Protein AF-0000000081703774 (afdb_homodimer)

Organism: Balaenoptera musculus (NCBI:txid9771)

Radius of gyration: 30.47 Å; Cα contacts (8 Å, |Δi|>4): 588; chains: 2; bounding box: 47×164×94 Å

Solvent-accessible surface area (backbone atoms only — not comparable to full-atom values): 18220 Å² total; per-residue (Å²): 131,86,77,80,77,78,80,79,78,80,80,78,77,78,77,76,76,76,74,75,76,67,82,74,73,76,72,73,73,73,72,74,65,67,61,49,66,54,45,38,54,40,3,68,69,41,61,82,80,65,77,23,57,47,58,65,57,51,50,69,70,26,60,92,46,60,72,73,46,75,60,93,59,32,42,26,31,39,54,76,78,62,71,40,84,36,35,34,34,39,30,50,56,66,66,39,35,32,65,81,70,62,51,80,88,41,26,59,58,48,9,46,53,54,51,51,46,40,52,50,38,51,76,71,66,36,81,60,14,23,32,42,37,34,48,20,43,43,24,22,27,23,54,61,46,38,38,46,37,39,40,36,20,75,49,77,35,47,41,52,55,57,138,88,82,81,75,81,79,78,79,80,79,78,76,78,76,76,76,74,75,75,73,67,81,72,74,75,71,71,73,73,71,73,64,67,62,47,67,54,45,36,52,41,3,67,69,42,63,80,80,61,78,24,57,47,59,65,57,50,50,69,71,27,61,92,45,61,72,72,46,74,61,93,58,32,42,27,31,38,53,76,77,61,73,39,84,36,35,33,34,38,29,51,56,66,66,39,34,33,64,81,70,64,51,80,89,41,26,59,58,48,8,46,51,53,52,51,47,42,52,50,38,52,74,71,66,36,80,60,13,23,31,41,38,34,48,21,42,42,23,22,28,25,54,63,46,38,38,45,37,38,38,37,22,75,48,77,34,47,42,52,56,57

Sequence (324 aa):
MAAAILLAAGLCGARRAEAVAGPRRAQVRGAAGVTDGNEVAKAQKAAPRGAAPTVSWILDRSLPAGVLYEDQQCLVFRGAATQAPVHFLVIPEKPIPCISQVEEEDRKLLGHLLLVAKKTAKAGGLGDGYRFVINDGELGAQSVYHLHIHVLGGRQLQWPPGMAAAILLAAGLCGARRAEAVAGPRRAQVRGAAGVTDGNEVAKAQKAAPRGAAPTVSWILDRSLPAGVLYEDQQCLVFRGAATQAPVHFLVIPEKPIPCISQVEEEDRKLLGHLLLVAKKTAKAGGLGDGYRFVINDGELGAQSVYHLHIHVLGGRQLQWPPG

Foldseek 3Di:
DDPPPPPPPPPPPPPPPPPPPPPPPPPPPPPPQPPPPPLLVLLQVADCPDWADAPVVQCVVFPVFDWQDDDPFWTKGAGNRARAPDKIKIFTRPTAQAPVPDDPVCVVSVVVSVVVLVVSCVVVPQPVDWDWDWAGGNVSSDNHRGTMIMIHGPDDDDPPPD/DDDPVPPPPPPPPPPPPPPPPPPDPPPPPPPPQPPPPPLLVLLQVADPPDWADAPVVQCVPFPVFDWQDDDPFWTKGAGNDARAPDKIKIFTRPTAQAPVPDDPVCVVSVVVSVVVLVVSCVVVPQPVDWDWDWAGGNVSSDNHRGTMIMIHGPDDDDPPPD

Secondary structure (DSSP, 8-state):
------------------------------------THHHHHHHH----SSPPPHHHHHHHS-S--EEEE-SSEEEEE-SS-SSSEEEEEEESS----GGG--GGGHHHHHHHHHHHHHHHHHTT-TT-EEEEEEETTTTT--S-S--EEEEESS---SS--/------------------------------------THHHHHHHH----SSPPPHHHHHHHS-S--EEEE-SSEEEEE-SS-SSSEEEEEEESS----GGG--GGGHHHHHHHHHHHHHHHHHTT-TT-EEEEEEETTTTT--S-S--EEEEESS---SS--

Structure (mmCIF, N/CA/C/O backbone):
data_AF-0000000081703774-model_v1
#
loop_
_entity.id
_entity.type
_entity.pdbx_description
1 polymer 'Histidine triad nucleotide-binding protein 2, mitochondrial-like'
#
loop_
_atom_site.group_PDB
_atom_site.id
_atom_site.type_symbol
_atom_site.label_atom_id
_atom_site.label_alt_id
_atom_site.label_comp_id
_atom_site.label_asym_id
_atom_site.label_entity_id
_atom_site.label_seq_id
_atom_site.pdbx_PDB_ins_code
_atom_site.Cartn_x
_atom_site.Cartn_y
_atom_site.Cartn_z
_atom_site.occupancy
_atom_site.B_iso_or_equiv
_atom_site.auth_seq_id
_atom_site.auth_comp_id
_atom_site.auth_asym_id
_atom_site.auth_atom_id
_atom_site.pdbx_PDB_model_num
ATOM 1 N N . MET A 1 1 ? 24.641 -82.562 47.25 1 25.05 1 MET A N 1
ATOM 2 C CA . MET A 1 1 ? 23.953 -81.5 47.906 1 25.05 1 MET A CA 1
ATOM 3 C C . MET A 1 1 ? 24.375 -80.125 47.344 1 25.05 1 MET A C 1
ATOM 5 O O . MET A 1 1 ? 24.016 -79.062 47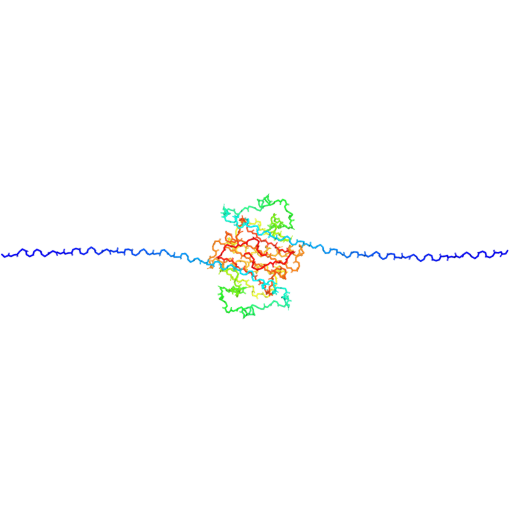.875 1 25.05 1 MET A O 1
ATOM 9 N N . ALA A 1 2 ? 25.391 -80.125 46.438 1 30.25 2 ALA A N 1
ATOM 10 C CA . ALA A 1 2 ? 26.203 -78.938 46.219 1 30.25 2 ALA A CA 1
ATOM 11 C C . ALA A 1 2 ? 25.406 -77.875 45.469 1 30.25 2 ALA A C 1
ATOM 13 O O . ALA A 1 2 ? 24.781 -78.125 44.469 1 30.25 2 ALA A O 1
ATOM 14 N N . ALA A 1 3 ? 25.094 -76.688 46.156 1 29.95 3 ALA A N 1
ATOM 15 C CA . ALA A 1 3 ? 24.297 -75.5 46.125 1 29.95 3 ALA A CA 1
ATOM 16 C C . ALA A 1 3 ? 24.797 -74.5 45.031 1 29.95 3 ALA A C 1
ATOM 18 O O . ALA A 1 3 ? 25.828 -73.875 45.219 1 29.95 3 ALA A O 1
ATOM 19 N N . ALA A 1 4 ? 24.906 -74.938 43.75 1 29.61 4 ALA A N 1
ATOM 20 C CA . ALA A 1 4 ? 25.562 -74.125 42.719 1 29.61 4 ALA A CA 1
ATOM 21 C C . ALA A 1 4 ? 24.875 -72.75 42.562 1 29.61 4 ALA A C 1
ATOM 23 O O . ALA A 1 4 ? 23.688 -72.688 42.219 1 29.61 4 ALA A O 1
ATOM 24 N N . ILE A 1 5 ? 25.297 -71.75 43.406 1 29.34 5 ILE A N 1
ATOM 25 C CA . ILE A 1 5 ? 24.828 -70.375 43.594 1 29.34 5 ILE A CA 1
ATOM 26 C C . ILE A 1 5 ? 24.922 -69.625 42.281 1 29.34 5 ILE A C 1
ATOM 28 O O . ILE A 1 5 ? 26.016 -69.5 41.719 1 29.34 5 ILE A O 1
ATOM 32 N N . LEU A 1 6 ? 23.906 -69.688 41.375 1 27.73 6 LEU A N 1
ATOM 33 C CA . LEU A 1 6 ? 23.719 -69.062 40.062 1 27.73 6 LEU A CA 1
ATOM 34 C C . LEU A 1 6 ? 23.797 -67.562 40.156 1 27.73 6 LEU A C 1
ATOM 36 O O . LEU A 1 6 ? 22.984 -66.938 40.844 1 27.73 6 LEU A O 1
ATOM 40 N N . LEU A 1 7 ? 25.047 -66.938 40.25 1 27.55 7 LEU A N 1
ATOM 41 C CA . LEU A 1 7 ? 25.328 -65.5 40.406 1 27.55 7 LEU A CA 1
ATOM 42 C C . LEU A 1 7 ? 24.719 -64.75 39.25 1 27.55 7 LEU A C 1
ATOM 44 O O . LEU A 1 7 ? 25.031 -65 38.094 1 27.55 7 LEU A O 1
ATOM 48 N N . ALA A 1 8 ? 23.469 -64.188 39.375 1 27 8 ALA A N 1
ATOM 49 C CA . ALA A 1 8 ? 22.609 -63.406 38.531 1 27 8 ALA A CA 1
ATOM 50 C C . ALA A 1 8 ? 23.25 -62.062 38.188 1 27 8 ALA A C 1
ATOM 52 O O . ALA A 1 8 ? 23.422 -61.219 39.094 1 27 8 ALA A O 1
ATOM 53 N N . ALA A 1 9 ? 24.391 -62.031 37.438 1 27.83 9 ALA A N 1
ATOM 54 C CA . ALA A 1 9 ? 25.078 -60.781 37.094 1 27.83 9 ALA A CA 1
ATOM 55 C C . ALA A 1 9 ? 24.125 -59.781 36.5 1 27.83 9 ALA A C 1
ATOM 57 O O . ALA A 1 9 ? 23.375 -60.094 35.562 1 27.83 9 ALA A O 1
ATOM 58 N N . GLY A 1 10 ? 23.594 -58.75 37.25 1 27.33 10 GLY A N 1
ATOM 59 C CA . GLY A 1 10 ? 22.734 -57.594 37 1 27.33 10 GLY A CA 1
ATOM 60 C C . GLY A 1 10 ? 23.25 -56.656 35.938 1 27.33 10 GLY A C 1
ATOM 61 O O . GLY A 1 10 ? 24.312 -56.062 36.062 1 27.33 10 GLY A O 1
ATOM 62 N N . LEU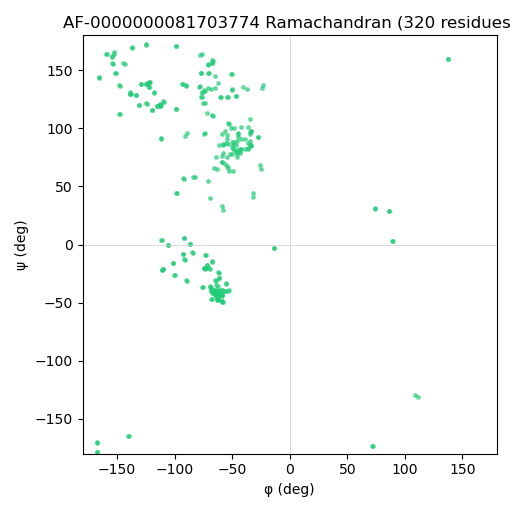 A 1 11 ? 23.266 -57.062 34.594 1 28.58 11 LEU A N 1
ATOM 63 C CA . LEU A 1 11 ? 23.75 -56.25 33.469 1 28.58 11 LEU A CA 1
ATOM 64 C C . LEU A 1 11 ? 23.062 -54.906 33.438 1 28.58 11 LEU A C 1
ATOM 66 O O . LEU A 1 11 ? 21.828 -54.812 33.344 1 28.58 11 LEU A O 1
ATOM 70 N N . CYS A 1 12 ? 23.562 -53.844 34.188 1 29.17 12 CYS A N 1
ATOM 71 C CA . CYS A 1 12 ? 23.203 -52.438 34.219 1 29.17 12 CYS A CA 1
ATOM 72 C C . CYS A 1 12 ? 23.156 -51.844 32.844 1 29.17 12 CYS A C 1
ATOM 74 O O . CYS A 1 12 ? 24.172 -51.812 32.125 1 29.17 12 CYS A O 1
ATOM 76 N N . GLY A 1 13 ? 22.094 -52.062 32 1 25.84 13 GLY A N 1
ATOM 77 C CA . GLY A 1 13 ? 21.844 -51.531 30.688 1 25.84 13 GLY A CA 1
ATOM 78 C C . GLY A 1 13 ? 21.984 -50.031 30.625 1 25.84 13 GLY A C 1
ATOM 79 O O . GLY A 1 13 ? 21.375 -49.312 31.422 1 25.84 13 GLY A O 1
ATOM 80 N N . ALA A 1 14 ? 23.188 -49.438 30.453 1 28.64 14 ALA A N 1
ATOM 81 C CA . ALA A 1 14 ? 23.5 -48.031 30.219 1 28.64 14 ALA A CA 1
ATOM 82 C C . ALA A 1 14 ? 22.578 -47.438 29.141 1 28.64 14 ALA A C 1
ATOM 84 O O . ALA A 1 14 ? 22.531 -47.938 28.016 1 28.64 14 ALA A O 1
ATOM 85 N N . ARG A 1 15 ? 21.422 -46.906 29.516 1 28.22 15 ARG A N 1
ATOM 86 C CA . ARG A 1 15 ? 20.5 -46.125 28.688 1 28.22 15 ARG A CA 1
ATOM 87 C C . ARG A 1 15 ? 21.219 -44.969 27.984 1 28.22 15 ARG A C 1
ATOM 89 O O . ARG A 1 15 ? 21.812 -44.125 28.641 1 28.22 15 ARG A O 1
ATO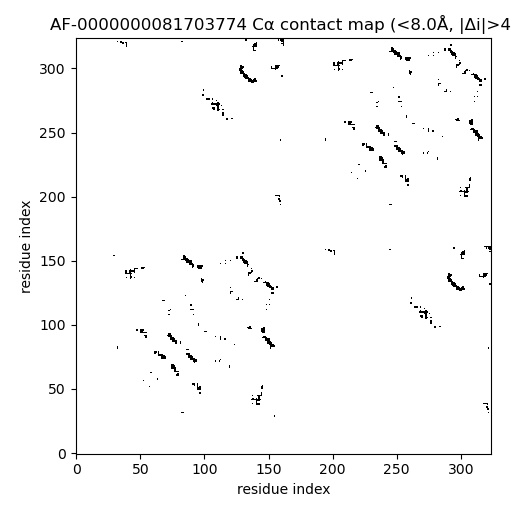M 96 N N . ARG A 1 16 ? 21.953 -45.25 26.891 1 29.25 16 ARG A N 1
ATOM 97 C CA . ARG A 1 16 ? 22.5 -44.188 26.062 1 29.25 16 ARG A CA 1
ATOM 98 C C . ARG A 1 16 ? 21.453 -43.094 25.781 1 29.25 16 ARG A C 1
ATOM 100 O O . ARG A 1 16 ? 20.359 -43.406 25.281 1 29.25 16 ARG A O 1
ATOM 107 N N . ALA A 1 17 ? 21.406 -42 26.531 1 29.78 17 ALA A N 1
ATOM 108 C CA . ALA A 1 17 ? 20.641 -40.75 26.344 1 29.78 17 ALA A CA 1
ATOM 109 C C . ALA A 1 17 ? 20.828 -40.219 24.938 1 29.78 17 ALA A C 1
ATOM 111 O O . ALA A 1 17 ? 21.938 -39.875 24.531 1 29.78 17 ALA A O 1
ATOM 112 N N . GLU A 1 18 ? 20.016 -40.688 23.938 1 30.06 18 GLU A N 1
ATOM 113 C CA . GLU A 1 18 ? 19.984 -40.062 22.625 1 30.06 18 GLU A CA 1
ATOM 114 C C . GLU A 1 18 ? 19.797 -38.562 22.719 1 30.06 18 GLU A C 1
ATOM 116 O O . GLU A 1 18 ? 18.828 -38.094 23.328 1 30.06 18 GLU A O 1
ATOM 121 N N . ALA A 1 19 ? 20.844 -37.75 22.828 1 31.22 19 ALA A N 1
ATOM 122 C CA . ALA A 1 19 ? 20.812 -36.281 22.703 1 31.22 19 ALA A CA 1
ATOM 123 C C . ALA A 1 19 ? 19.969 -35.875 21.5 1 31.22 19 ALA A C 1
ATOM 125 O O . ALA A 1 19 ? 20.234 -36.281 20.375 1 31.22 19 ALA A O 1
ATOM 126 N N . VAL A 1 20 ? 18.672 -35.625 21.719 1 31.31 20 VAL A N 1
ATOM 127 C CA . VAL A 1 20 ? 17.781 -34.969 20.75 1 31.31 20 VAL A CA 1
ATOM 128 C C . VAL A 1 20 ? 18.469 -33.719 20.188 1 31.31 20 VAL A C 1
ATOM 130 O O . VAL A 1 20 ? 18.875 -32.844 20.938 1 31.31 20 VAL A O 1
ATOM 133 N N . ALA A 1 21 ? 19.344 -33.906 19.203 1 33.31 21 ALA A N 1
ATOM 134 C CA . ALA A 1 21 ? 19.859 -32.781 18.422 1 33.31 21 ALA A CA 1
ATOM 135 C C . ALA A 1 21 ? 18.766 -31.719 18.203 1 33.31 21 ALA A C 1
ATOM 137 O O . ALA A 1 21 ? 17.656 -32.062 17.812 1 33.31 21 ALA A O 1
ATOM 138 N N . GLY A 1 22 ? 18.75 -30.625 18.953 1 30.58 22 GLY A N 1
ATOM 139 C CA . GLY A 1 22 ? 17.906 -29.453 18.844 1 30.58 22 GLY A CA 1
ATOM 140 C C . GLY A 1 22 ? 17.688 -29.031 17.406 1 30.58 22 GLY A C 1
ATOM 141 O O . GLY A 1 22 ? 18.422 -29.422 16.5 1 30.58 22 GLY A O 1
ATOM 142 N N . PRO A 1 23 ? 16.375 -28.703 17.078 1 33.12 23 PRO A N 1
ATOM 143 C CA . PRO A 1 23 ? 16.031 -28.281 15.727 1 33.12 23 PRO A CA 1
ATOM 144 C C . PRO A 1 23 ? 17.031 -27.266 15.156 1 33.12 23 PRO A C 1
ATOM 146 O O . PRO A 1 23 ? 17.562 -26.438 15.898 1 33.12 23 PRO A O 1
ATOM 149 N N . ARG A 1 24 ? 18.016 -27.703 14.398 1 34.22 24 ARG A N 1
ATOM 150 C CA . ARG A 1 24 ? 18.766 -26.734 13.602 1 34.22 24 ARG A CA 1
ATOM 151 C C . ARG A 1 24 ? 17.875 -25.609 13.109 1 34.22 24 ARG A C 1
ATOM 153 O O . ARG A 1 24 ? 16.844 -25.844 12.484 1 34.22 24 ARG A O 1
ATOM 160 N N . ARG A 1 25 ? 17.844 -24.531 13.812 1 32.09 25 ARG A N 1
ATOM 161 C CA . ARG A 1 25 ? 17.281 -23.312 13.25 1 32.09 25 ARG A CA 1
ATOM 162 C C . ARG A 1 25 ? 17.719 -23.109 11.797 1 32.09 25 ARG A C 1
ATOM 164 O O . ARG A 1 25 ? 18.906 -23 11.516 1 32.09 25 ARG A O 1
ATOM 171 N N . ALA A 1 26 ? 16.938 -23.625 10.867 1 31.41 26 ALA A N 1
ATOM 172 C CA . ALA A 1 26 ? 17.156 -23.25 9.469 1 31.41 26 ALA A CA 1
ATOM 173 C C . ALA A 1 26 ? 17.516 -21.766 9.359 1 31.41 26 ALA A C 1
ATOM 175 O O . ALA A 1 26 ? 16.719 -20.891 9.695 1 31.41 26 ALA A O 1
ATOM 176 N N . GLN A 1 27 ? 18.75 -21.422 9.578 1 28.62 27 GLN A N 1
ATOM 177 C CA . GLN A 1 27 ? 19.156 -20.078 9.156 1 28.62 27 GLN A CA 1
ATOM 178 C C . GLN A 1 27 ? 18.641 -19.766 7.758 1 28.62 27 GLN A C 1
ATOM 180 O O . GLN A 1 27 ? 19.047 -20.406 6.781 1 28.62 27 GLN A O 1
ATOM 185 N N . VAL A 1 28 ? 17.406 -19.375 7.734 1 30.16 28 VAL A N 1
ATOM 186 C CA . VAL A 1 28 ? 17 -18.797 6.461 1 30.16 28 VAL A CA 1
ATOM 187 C C . VAL A 1 28 ? 18.062 -17.797 5.996 1 30.16 28 VAL A C 1
ATOM 189 O O . VAL A 1 28 ? 18.328 -16.797 6.68 1 30.16 28 VAL A O 1
ATOM 192 N N . ARG A 1 29 ? 19.156 -18.234 5.426 1 32.22 29 ARG A N 1
ATOM 193 C CA . ARG A 1 29 ? 20.031 -17.297 4.723 1 32.22 29 ARG A CA 1
ATOM 194 C C . ARG A 1 29 ? 19.219 -16.188 4.07 1 32.22 29 ARG A C 1
ATOM 196 O O . ARG A 1 29 ? 18.312 -16.453 3.281 1 32.22 29 ARG A O 1
ATOM 203 N N . GLY A 1 30 ? 19.109 -15.07 4.668 1 32.69 30 GLY A N 1
ATOM 204 C CA . GLY A 1 30 ? 18.531 -13.859 4.094 1 32.69 30 GLY A CA 1
ATOM 205 C C . GLY A 1 30 ? 19.031 -13.586 2.682 1 32.69 30 GLY A C 1
ATOM 206 O O . GLY A 1 30 ? 20.219 -13.438 2.451 1 32.69 30 GLY A O 1
ATOM 207 N N . ALA A 1 31 ? 18.516 -14.289 1.682 1 31.12 31 ALA A N 1
ATOM 208 C CA . ALA A 1 31 ? 18.828 -13.797 0.344 1 31.12 31 ALA A CA 1
ATOM 209 C C . ALA A 1 31 ? 18.906 -12.273 0.323 1 31.12 31 ALA A C 1
ATOM 211 O O . ALA A 1 31 ? 17.906 -11.602 0.607 1 31.12 31 ALA A O 1
ATOM 212 N N . ALA A 1 32 ? 20 -11.703 0.624 1 34.47 32 ALA A N 1
ATOM 213 C CA . ALA A 1 32 ? 20.172 -10.297 0.283 1 34.47 32 ALA A CA 1
ATOM 214 C C . ALA A 1 32 ? 19.469 -9.953 -1.026 1 34.47 32 ALA A C 1
ATOM 216 O O . ALA A 1 32 ? 19.703 -10.602 -2.051 1 34.47 32 ALA A O 1
ATOM 217 N N . GLY A 1 33 ? 18.25 -9.578 -1.007 1 35.31 33 GLY A N 1
ATOM 218 C CA . GLY A 1 33 ? 17.516 -9.125 -2.182 1 35.31 33 GLY A CA 1
ATOM 219 C C . GLY A 1 33 ? 18.375 -8.336 -3.148 1 35.31 33 GLY A C 1
ATOM 220 O O . GLY A 1 33 ? 18.953 -7.305 -2.779 1 35.31 33 GLY A O 1
ATOM 221 N N . VAL A 1 34 ? 19.094 -8.836 -3.98 1 36.03 34 VAL A N 1
ATOM 222 C CA . VAL A 1 34 ? 19.641 -8.133 -5.137 1 36.03 34 VAL A CA 1
ATOM 223 C C . VAL A 1 34 ? 18.703 -6.988 -5.531 1 36.03 34 VAL A C 1
ATOM 225 O O . VAL A 1 34 ? 17.5 -7.184 -5.648 1 36.03 34 VAL A O 1
ATOM 228 N N . THR A 1 35 ? 18.875 -5.73 -5.055 1 45.25 35 THR A N 1
ATOM 229 C CA . THR A 1 35 ? 18.219 -4.609 -5.719 1 45.25 35 THR A CA 1
ATOM 230 C C . THR A 1 35 ? 17.953 -4.934 -7.188 1 45.25 35 THR A C 1
ATOM 232 O O . THR A 1 35 ? 18.875 -5.137 -7.965 1 45.25 35 THR A O 1
ATOM 235 N N . ASP A 1 36 ? 17.141 -5.766 -7.477 1 46.38 36 ASP A N 1
ATOM 236 C CA . ASP A 1 36 ? 16.891 -6.023 -8.891 1 46.38 36 ASP A CA 1
ATOM 237 C C . ASP A 1 36 ? 16.578 -4.727 -9.641 1 46.38 36 ASP A C 1
ATOM 239 O O . ASP A 1 36 ? 15.438 -4.266 -9.648 1 46.38 36 ASP A O 1
ATOM 243 N N . GLY A 1 37 ? 17.484 -3.65 -9.781 1 54.72 37 GLY A N 1
ATOM 244 C CA . GLY A 1 37 ? 17.562 -2.586 -10.766 1 54.72 37 GLY A CA 1
ATOM 245 C C . GLY A 1 37 ? 16.688 -2.844 -11.984 1 54.72 37 GLY A C 1
ATOM 246 O O . GLY A 1 37 ? 16.344 -1.912 -12.711 1 54.72 37 GLY A O 1
ATOM 247 N N . ASN A 1 38 ? 16.062 -3.973 -11.992 1 79.06 38 ASN A N 1
ATOM 248 C CA . ASN A 1 38 ? 15.367 -4.414 -13.188 1 79.06 38 ASN A CA 1
ATOM 249 C C . ASN A 1 38 ? 13.914 -3.932 -13.195 1 79.06 38 ASN A C 1
ATOM 251 O O . ASN A 1 38 ? 13.43 -3.438 -14.219 1 79.06 38 ASN A O 1
ATOM 255 N N . GLU A 1 39 ? 13.312 -3.787 -12 1 83.69 39 GLU A N 1
ATOM 256 C CA . GLU A 1 39 ? 11.914 -3.361 -12.008 1 83.69 39 GLU A CA 1
ATOM 257 C C . GLU A 1 39 ? 11.797 -1.872 -12.312 1 83.69 39 GLU A C 1
ATOM 259 O O . GLU A 1 39 ? 10.867 -1.449 -13.008 1 83.69 39 GLU A O 1
ATOM 264 N N . VAL A 1 40 ? 12.719 -1.074 -11.82 1 88.25 40 VAL A N 1
ATOM 265 C CA . VAL A 1 40 ? 12.758 0.356 -12.102 1 88.25 40 VAL A CA 1
ATOM 266 C C . VAL A 1 40 ? 12.992 0.582 -13.594 1 88.25 40 VAL A C 1
ATOM 268 O O . VAL A 1 40 ? 12.297 1.383 -14.227 1 88.25 40 VAL A O 1
ATOM 271 N N . ALA A 1 41 ? 13.914 -0.168 -14.094 1 85 41 ALA A N 1
ATOM 272 C CA . ALA A 1 41 ? 14.188 -0.069 -15.523 1 85 41 ALA A CA 1
ATOM 273 C C . ALA A 1 41 ? 12.984 -0.5 -16.344 1 85 41 ALA A C 1
ATOM 275 O O . ALA A 1 41 ? 12.648 0.136 -17.359 1 85 41 ALA A O 1
ATOM 276 N N . LYS A 1 42 ? 12.359 -1.55 -15.969 1 84.19 42 LYS A N 1
ATOM 277 C CA . LYS A 1 42 ? 11.164 -2.023 -16.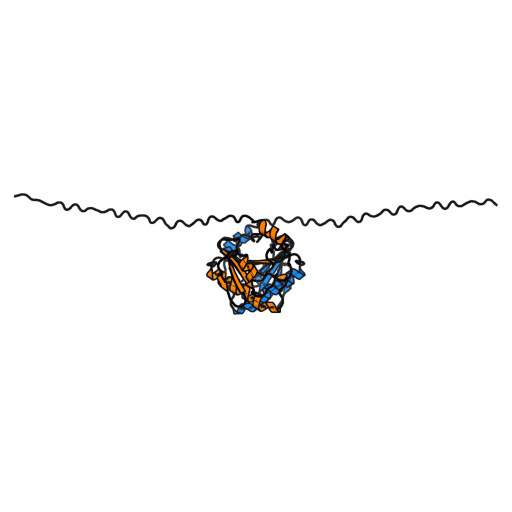656 1 84.19 42 LYS A CA 1
ATOM 278 C C . LYS A 1 42 ? 10.047 -0.988 -16.594 1 84.19 42 LYS A C 1
ATOM 280 O O . LYS A 1 42 ? 9.32 -0.786 -17.578 1 84.19 42 LYS A O 1
ATOM 285 N N . ALA A 1 43 ? 9.898 -0.35 -15.477 1 86.25 43 ALA A N 1
ATOM 286 C CA . ALA A 1 43 ? 8.859 0.666 -15.297 1 86.25 43 ALA A CA 1
ATOM 287 C C . ALA A 1 43 ? 9.094 1.855 -16.219 1 86.25 43 ALA A C 1
ATOM 289 O O . ALA A 1 43 ? 8.141 2.469 -16.719 1 86.25 43 ALA A O 1
ATOM 290 N N . GLN A 1 44 ? 10.312 2.113 -16.484 1 83.06 44 GLN A N 1
ATOM 291 C CA . GLN A 1 44 ? 10.664 3.236 -17.344 1 83.06 44 GLN A CA 1
ATOM 292 C C . GLN A 1 44 ? 10.328 2.939 -18.812 1 83.06 44 GLN A C 1
ATOM 294 O O . GLN A 1 44 ? 10.156 3.859 -19.609 1 83.06 44 GLN A O 1
ATOM 299 N N . LYS A 1 45 ? 10.211 1.684 -19.047 1 81.12 45 LYS A N 1
ATOM 300 C CA . LYS A 1 45 ? 9.906 1.269 -20.406 1 81.12 45 LYS A CA 1
ATOM 301 C C . LYS A 1 45 ? 8.43 0.906 -20.562 1 81.12 45 LYS A C 1
ATOM 303 O O . LYS A 1 45 ? 7.906 0.846 -21.672 1 81.12 45 LYS A O 1
ATOM 308 N N . ALA A 1 46 ? 7.891 0.741 -19.391 1 79.88 46 ALA A N 1
ATOM 309 C CA . ALA A 1 46 ? 6.492 0.327 -19.406 1 79.88 46 ALA A CA 1
ATOM 310 C C . ALA A 1 46 ? 5.574 1.51 -19.703 1 79.88 46 ALA A C 1
ATOM 312 O O . ALA A 1 46 ? 5.883 2.648 -19.359 1 79.88 46 ALA A O 1
ATOM 313 N N . ALA A 1 47 ? 4.562 1.412 -20.547 1 72.94 47 ALA A N 1
ATOM 314 C CA . ALA A 1 47 ? 3.576 2.455 -20.828 1 72.94 47 ALA A CA 1
ATOM 315 C C . ALA A 1 47 ? 2.16 1.947 -20.578 1 72.94 47 ALA A C 1
ATOM 317 O O . ALA A 1 47 ? 1.873 0.765 -20.766 1 72.94 47 ALA A O 1
ATOM 318 N N . PRO A 1 48 ? 1.348 2.889 -19.953 1 64.62 48 PRO A N 1
ATOM 319 C CA . PRO A 1 48 ? -0.053 2.461 -19.938 1 64.62 48 PRO A CA 1
ATOM 320 C C . PRO A 1 48 ? -0.614 2.23 -21.328 1 64.62 48 PRO A C 1
ATOM 322 O O . PRO A 1 48 ? -0.522 3.111 -22.188 1 64.62 48 PRO A O 1
ATOM 325 N N . ARG A 1 49 ? -0.176 1.198 -21.969 1 56.38 49 ARG A N 1
ATOM 326 C CA . ARG A 1 49 ? -0.45 0.957 -23.391 1 56.38 49 ARG A CA 1
ATOM 327 C C . ARG A 1 49 ? -1.951 0.879 -23.641 1 56.38 49 ARG A C 1
ATOM 329 O O . ARG A 1 49 ? -2.387 0.243 -24.609 1 56.38 49 ARG A O 1
ATOM 336 N N . GLY A 1 50 ? -2.717 1.586 -22.938 1 61.19 50 GLY A N 1
ATOM 337 C CA . GLY A 1 50 ? -4.133 1.4 -23.203 1 61.19 50 GLY A CA 1
ATOM 338 C C . GLY A 1 50 ? -4.859 0.678 -22.078 1 61.19 50 GLY A C 1
ATOM 339 O O . GLY A 1 50 ? -4.656 0.981 -20.906 1 61.19 50 GLY A O 1
ATOM 340 N N . ALA A 1 51 ? -5.59 -0.352 -22.531 1 68.5 51 ALA A N 1
ATOM 341 C CA . ALA A 1 51 ? -6.355 -1.136 -21.562 1 68.5 51 ALA A CA 1
ATOM 342 C C . ALA A 1 51 ? -5.434 -1.976 -20.688 1 68.5 51 ALA A C 1
ATOM 344 O O . ALA A 1 51 ? -4.398 -2.461 -21.141 1 68.5 51 ALA A O 1
ATOM 345 N N . ALA A 1 52 ? -5.695 -1.959 -19.359 1 78.5 52 ALA A N 1
ATOM 346 C CA . ALA A 1 52 ? -4.941 -2.844 -18.469 1 78.5 52 ALA A CA 1
ATOM 347 C C . ALA A 1 52 ? -4.953 -4.277 -19 1 78.5 52 ALA A C 1
ATOM 349 O O . ALA A 1 52 ? -5.977 -4.758 -19.484 1 78.5 52 ALA A O 1
ATOM 350 N N . PRO A 1 53 ? -3.75 -4.879 -19 1 74 53 PRO A N 1
ATOM 351 C CA . PRO A 1 53 ? -3.775 -6.301 -19.359 1 74 53 PRO A CA 1
ATOM 352 C C . PRO A 1 53 ? -4.797 -7.094 -18.547 1 74 53 PRO A C 1
ATOM 354 O O . PRO A 1 53 ? -5.137 -6.707 -17.438 1 74 53 PRO A O 1
ATOM 357 N N . THR A 1 54 ? -5.312 -8.031 -19.188 1 73.56 54 THR A N 1
ATOM 358 C CA . THR A 1 54 ? -6.266 -8.898 -18.484 1 73.56 54 THR A CA 1
ATOM 359 C C . THR A 1 54 ? -5.57 -9.719 -17.406 1 73.56 54 THR A C 1
ATOM 361 O O . THR A 1 54 ? -4.352 -9.898 -17.453 1 73.56 54 THR A O 1
ATOM 364 N N . VAL A 1 55 ? -6.312 -10.141 -16.516 1 74.38 55 VAL A N 1
ATOM 365 C CA . VAL A 1 55 ? -5.82 -11.031 -15.461 1 74.38 55 VAL A CA 1
ATOM 366 C C . VAL A 1 55 ? -5.188 -12.266 -16.094 1 74.38 55 VAL A C 1
ATOM 368 O O . VAL A 1 55 ? -4.133 -12.727 -15.648 1 74.38 55 VAL A O 1
ATOM 371 N N . SER A 1 56 ? -5.863 -12.719 -17.156 1 67.94 56 SER A N 1
ATOM 372 C CA . SER A 1 56 ? -5.359 -13.914 -17.828 1 67.94 56 SER A CA 1
ATOM 373 C C . SER A 1 56 ? -3.977 -13.664 -18.422 1 67.94 56 SER A C 1
ATOM 375 O O . SER A 1 56 ? -3.105 -14.531 -18.375 1 67.94 56 SER A O 1
ATOM 377 N N . TRP A 1 57 ? -3.865 -12.586 -19.016 1 73.38 57 TRP A N 1
ATOM 378 C CA . TRP A 1 57 ? -2.574 -12.227 -19.594 1 73.38 57 TRP A CA 1
ATOM 379 C C . TRP A 1 57 ? -1.494 -12.172 -18.516 1 73.38 57 TRP A C 1
ATOM 381 O O . TRP A 1 57 ? -0.375 -12.648 -18.734 1 73.38 57 TRP A O 1
ATOM 391 N N . ILE A 1 58 ? -1.824 -11.633 -17.438 1 73.25 58 ILE A N 1
ATOM 392 C CA . ILE A 1 58 ? -0.882 -11.523 -16.328 1 73.25 58 ILE A CA 1
ATOM 393 C C . ILE A 1 58 ? -0.507 -12.914 -15.82 1 73.25 58 ILE A C 1
ATOM 395 O O . ILE A 1 58 ? 0.671 -13.203 -15.594 1 73.25 58 ILE A O 1
ATOM 399 N N . LEU A 1 59 ? -1.466 -13.742 -15.711 1 70.38 59 LEU A N 1
ATOM 400 C CA . LEU A 1 59 ? -1.217 -15.086 -15.211 1 70.38 59 LEU A CA 1
ATOM 401 C C . LEU A 1 59 ? -0.324 -15.875 -16.156 1 70.38 59 LEU A C 1
ATOM 403 O O . LEU A 1 59 ? 0.538 -16.641 -15.727 1 70.38 59 LEU A O 1
ATOM 407 N N . ASP A 1 60 ? -0.623 -15.672 -17.422 1 65.56 60 ASP A N 1
ATOM 408 C CA . ASP A 1 60 ? 0.135 -16.406 -18.438 1 65.56 60 ASP A CA 1
ATOM 409 C C . ASP A 1 60 ? 1.614 -16.031 -18.391 1 65.56 60 ASP A C 1
ATOM 411 O O . ASP A 1 60 ? 2.477 -16.844 -18.75 1 65.56 60 ASP A O 1
ATOM 415 N N . ARG A 1 61 ? 1.795 -14.906 -18.125 1 61.56 61 ARG A N 1
ATOM 416 C CA . ARG A 1 61 ? 3.168 -14.414 -18.156 1 61.56 61 ARG A CA 1
ATOM 417 C C . ARG A 1 61 ? 3.82 -14.547 -16.781 1 61.56 61 ARG A C 1
ATOM 419 O O . ARG A 1 61 ? 5.008 -14.258 -16.625 1 61.56 61 ARG A O 1
ATOM 426 N N . SER A 1 62 ? 2.971 -14.797 -15.922 1 59.59 62 SER A N 1
ATOM 427 C CA . SER A 1 62 ? 3.482 -15.102 -14.586 1 59.59 62 SER A CA 1
ATOM 428 C C . SER A 1 62 ? 3.711 -16.609 -14.422 1 59.59 62 SER A C 1
ATOM 430 O O . SER A 1 62 ? 3.031 -17.406 -15.047 1 59.59 62 SER A O 1
ATOM 432 N N . LEU A 1 63 ? 4.945 -17.203 -14.664 1 53.25 63 LEU A N 1
ATOM 433 C CA . LEU A 1 63 ? 5.152 -18.641 -14.531 1 53.25 63 LEU A CA 1
ATOM 434 C C . LEU A 1 63 ? 4.109 -19.25 -13.602 1 53.25 63 LEU A C 1
ATOM 436 O O . LEU A 1 63 ? 3.57 -18.578 -12.727 1 53.25 63 LEU A O 1
ATOM 440 N N . PRO A 1 64 ? 3.551 -20.453 -13.984 1 52.09 64 PRO A N 1
ATOM 441 C CA . PRO A 1 64 ? 2.486 -21.141 -13.242 1 52.09 64 PRO A CA 1
ATOM 442 C C . PRO A 1 64 ? 2.572 -20.906 -11.734 1 52.09 64 PRO A C 1
ATOM 444 O O . PRO A 1 64 ? 3.328 -21.594 -11.039 1 52.09 64 PRO A O 1
ATOM 447 N N . ALA A 1 65 ? 2.781 -19.766 -11.312 1 57.06 65 ALA A N 1
ATOM 448 C CA . ALA A 1 65 ? 2.832 -19.516 -9.875 1 57.06 65 ALA A CA 1
ATOM 449 C C . ALA A 1 65 ? 1.477 -19.781 -9.227 1 57.06 65 ALA A C 1
ATOM 451 O O . ALA A 1 65 ? 0.457 -19.859 -9.914 1 57.06 65 ALA A O 1
ATOM 452 N N . GLY A 1 66 ? 1.36 -20.453 -8.109 1 76.75 66 GLY A N 1
ATOM 453 C CA . GLY A 1 66 ? 0.31 -20.969 -7.246 1 76.75 66 GLY A CA 1
ATOM 454 C C . GLY A 1 66 ? -0.705 -19.922 -6.844 1 76.75 66 GLY A C 1
ATOM 455 O O . GLY A 1 66 ? -0.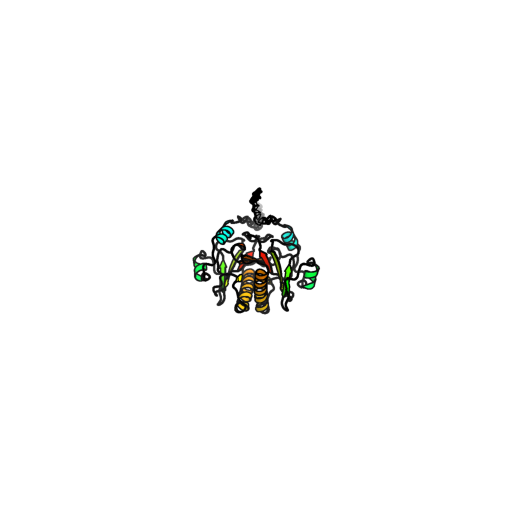38 -18.984 -6.105 1 76.75 66 GLY A O 1
ATOM 456 N N . VAL A 1 67 ? -1.893 -20.047 -7.535 1 88.5 67 VAL A N 1
ATOM 457 C CA . VAL A 1 67 ? -3.051 -19.297 -7.078 1 88.5 67 VAL A CA 1
ATOM 458 C C . VAL A 1 67 ? -3.311 -19.578 -5.602 1 88.5 67 VAL A C 1
ATOM 460 O O . VAL A 1 67 ? -3.371 -20.75 -5.191 1 88.5 67 VAL A O 1
ATOM 463 N N . LEU A 1 68 ? -3.381 -18.516 -4.934 1 93.19 68 LEU A N 1
ATOM 464 C CA . LEU A 1 68 ? -3.57 -18.672 -3.494 1 93.19 68 LEU A CA 1
ATOM 465 C C . LEU A 1 68 ? -5.031 -18.453 -3.113 1 93.19 68 LEU A C 1
ATOM 467 O O . LEU A 1 68 ? -5.496 -18.984 -2.1 1 93.19 68 LEU A O 1
ATOM 471 N N . TYR A 1 69 ? -5.723 -17.703 -3.893 1 94.94 69 TYR A N 1
ATOM 472 C CA . TYR A 1 69 ? -7.113 -17.344 -3.631 1 94.94 69 TYR A CA 1
ATOM 473 C C . TYR A 1 69 ? -7.766 -16.75 -4.871 1 94.94 69 TYR A C 1
ATOM 475 O O . TYR A 1 69 ? -7.113 -16.062 -5.652 1 94.94 69 TYR A O 1
ATOM 483 N N . GLU A 1 70 ? -8.992 -17.062 -5.051 1 93.88 70 GLU A N 1
ATOM 484 C CA . GLU A 1 70 ? -9.758 -16.469 -6.141 1 93.88 70 GLU A CA 1
ATOM 485 C C . GLU A 1 70 ? -11.227 -16.297 -5.75 1 93.88 70 GLU A C 1
ATOM 487 O O . GLU A 1 70 ? -11.812 -17.172 -5.113 1 93.88 70 GLU A O 1
ATOM 492 N N . ASP A 1 71 ? -11.773 -15.164 -6.086 1 96.06 71 ASP A N 1
ATOM 493 C CA . ASP A 1 71 ? -13.219 -14.961 -6.043 1 96.06 71 ASP A CA 1
ATOM 494 C C . ASP A 1 71 ? -13.695 -14.148 -7.246 1 96.06 71 ASP A C 1
ATOM 496 O O . ASP A 1 71 ? -12.969 -14.008 -8.234 1 96.06 71 ASP A O 1
ATOM 500 N N . GLN A 1 72 ? -14.898 -13.625 -7.195 1 96 72 GLN A N 1
ATOM 501 C CA . GLN A 1 72 ? -15.477 -12.945 -8.344 1 96 72 GLN A CA 1
ATOM 502 C C . GLN A 1 72 ? -14.797 -11.594 -8.578 1 96 72 GLN A C 1
ATOM 504 O O . GLN A 1 72 ? -14.805 -11.078 -9.703 1 96 72 GLN A O 1
ATOM 509 N N . GLN A 1 73 ? -14.117 -11.102 -7.602 1 97.5 73 GLN A N 1
ATOM 510 C CA . GLN A 1 73 ? -13.664 -9.719 -7.684 1 97.5 73 GLN A CA 1
ATOM 511 C C . GLN A 1 73 ? -12.148 -9.641 -7.828 1 97.5 73 GLN A C 1
ATOM 513 O O . GLN A 1 73 ? -11.609 -8.625 -8.258 1 97.5 73 GLN A O 1
ATOM 518 N N . CYS A 1 74 ? -11.453 -10.734 -7.406 1 96.5 74 CYS A N 1
ATOM 519 C CA . CYS A 1 74 ? -10 -10.594 -7.438 1 96.5 74 CYS A CA 1
ATOM 520 C C . CYS A 1 74 ? -9.312 -11.953 -7.453 1 96.5 74 CYS A C 1
ATOM 522 O O . CYS A 1 74 ? -9.977 -12.984 -7.305 1 96.5 74 CYS A O 1
ATOM 524 N N . LEU A 1 75 ? -8.047 -11.961 -7.809 1 93.88 75 LEU A N 1
ATOM 525 C CA . LEU A 1 75 ? -7.141 -13.109 -7.84 1 93.88 75 LEU A CA 1
ATOM 526 C C . LEU A 1 75 ? -5.891 -12.836 -7.008 1 93.88 75 LEU A C 1
ATOM 528 O O . LEU A 1 75 ? -5.352 -11.734 -7.031 1 93.88 75 LEU A O 1
ATOM 532 N N . VAL A 1 76 ? -5.445 -13.844 -6.246 1 95.75 76 VAL A N 1
ATOM 533 C CA . VAL A 1 76 ? -4.195 -13.789 -5.492 1 95.75 76 VAL A CA 1
ATOM 534 C C . VAL A 1 76 ? -3.246 -14.875 -5.992 1 95.75 76 VAL A C 1
ATOM 536 O O . VAL A 1 76 ? -3.633 -16.047 -6.109 1 95.75 76 VAL A O 1
ATOM 539 N N . PHE A 1 77 ? -1.999 -14.492 -6.277 1 91.5 77 PHE A N 1
ATOM 540 C CA . PHE A 1 77 ? -1.035 -15.453 -6.801 1 91.5 77 PHE A CA 1
ATOM 541 C C . PHE A 1 77 ? 0.389 -15.039 -6.453 1 91.5 77 PHE A C 1
ATOM 543 O O . PHE A 1 77 ? 0.641 -13.875 -6.141 1 91.5 77 PHE A O 1
ATOM 550 N N . ARG A 1 78 ? 1.23 -15.953 -6.414 1 88.62 78 ARG A N 1
ATOM 551 C CA . ARG A 1 78 ? 2.633 -15.656 -6.129 1 88.62 78 ARG A CA 1
ATOM 552 C C . ARG A 1 78 ? 3.322 -15.055 -7.348 1 88.62 78 ARG A C 1
ATOM 554 O O . ARG A 1 78 ? 3.135 -15.516 -8.469 1 88.62 78 ARG A O 1
ATOM 561 N N . GLY A 1 79 ? 3.947 -13.914 -7.168 1 75.44 79 GLY A N 1
ATOM 562 C CA . GLY A 1 79 ? 4.652 -13.266 -8.258 1 75.44 79 GLY A CA 1
ATOM 563 C C . GLY A 1 79 ? 5.879 -14.031 -8.719 1 75.44 79 GLY A C 1
ATOM 564 O O . GLY A 1 79 ? 6.395 -14.883 -7.988 1 75.44 79 GLY A O 1
ATOM 565 N N . ALA A 1 80 ? 6.281 -13.828 -9.891 1 69.69 80 ALA A N 1
ATOM 566 C CA . ALA A 1 80 ? 7.422 -14.508 -10.492 1 69.69 80 ALA A CA 1
ATOM 567 C C . ALA A 1 80 ? 8.727 -14.078 -9.836 1 69.69 80 ALA A C 1
ATOM 569 O O . ALA A 1 80 ? 9.648 -14.883 -9.664 1 69.69 80 ALA A O 1
ATOM 570 N N . ALA A 1 81 ? 8.852 -12.812 -9.531 1 78.31 81 ALA A N 1
ATOM 571 C CA . ALA A 1 81 ? 10.086 -12.273 -8.969 1 78.31 81 ALA A CA 1
ATOM 572 C C . ALA A 1 81 ? 9.875 -11.844 -7.52 1 78.31 81 ALA A C 1
ATOM 574 O O . ALA A 1 81 ? 9.625 -10.664 -7.246 1 78.31 81 ALA A O 1
ATOM 575 N N . THR A 1 82 ? 10.133 -12.758 -6.664 1 86.38 82 THR A N 1
ATOM 576 C CA . THR A 1 82 ? 9.875 -12.523 -5.246 1 86.38 82 THR A CA 1
ATOM 577 C C . THR A 1 82 ? 10.922 -11.578 -4.656 1 86.38 82 THR A C 1
ATOM 579 O O . THR A 1 82 ? 12.109 -11.688 -4.969 1 86.38 82 THR A O 1
ATOM 582 N N . GLN A 1 83 ? 10.477 -10.602 -3.93 1 93.38 83 GLN A N 1
ATOM 583 C CA . GLN A 1 83 ? 11.328 -9.594 -3.297 1 93.38 83 GLN A CA 1
ATOM 584 C C . GLN A 1 83 ? 11.43 -9.828 -1.792 1 93.38 83 GLN A C 1
ATOM 586 O O . GLN A 1 83 ? 12.117 -9.086 -1.089 1 93.38 83 GLN A O 1
ATOM 591 N N . ALA A 1 84 ? 10.805 -10.805 -1.222 1 95.25 84 ALA A N 1
ATOM 592 C CA . ALA A 1 84 ? 10.797 -11.258 0.167 1 95.25 84 ALA A CA 1
ATOM 593 C C . ALA A 1 84 ? 10.453 -12.742 0.258 1 95.25 84 ALA A C 1
ATOM 595 O O . ALA A 1 84 ? 9.953 -13.328 -0.703 1 95.25 84 ALA A O 1
ATOM 596 N N . PRO A 1 85 ? 10.766 -13.414 1.405 1 95.69 85 PRO A N 1
ATOM 597 C CA . PRO A 1 85 ? 10.453 -14.836 1.521 1 95.69 85 PRO A CA 1
ATOM 598 C C . PRO A 1 85 ? 8.992 -15.148 1.212 1 95.69 85 PRO A C 1
ATOM 600 O O . PRO A 1 85 ? 8.688 -16.188 0.627 1 95.69 85 PRO A O 1
ATOM 603 N N . VAL A 1 86 ? 8.133 -14.32 1.637 1 95.75 86 VAL A N 1
ATOM 604 C CA . VAL A 1 86 ? 6.734 -14.367 1.219 1 95.75 86 VAL A CA 1
ATOM 605 C C . VAL A 1 86 ? 6.402 -13.133 0.378 1 95.75 86 VAL A C 1
ATOM 607 O O . VAL A 1 86 ? 6.652 -12.008 0.801 1 95.75 86 VAL A O 1
ATOM 610 N N . HIS A 1 87 ? 6.004 -13.336 -0.822 1 95.5 87 HIS A N 1
ATOM 611 C CA . HIS A 1 87 ? 5.637 -12.266 -1.745 1 95.5 87 HIS A CA 1
ATOM 612 C C . HIS A 1 87 ? 4.535 -12.719 -2.697 1 95.5 87 HIS A C 1
ATOM 614 O O . HIS A 1 87 ? 4.738 -13.625 -3.502 1 95.5 87 HIS A O 1
ATOM 620 N N . PHE A 1 88 ? 3.418 -12.18 -2.578 1 95.25 88 PHE A N 1
ATOM 621 C CA . PHE A 1 88 ? 2.33 -12.492 -3.496 1 95.25 88 PHE A CA 1
ATOM 622 C C . PHE A 1 88 ? 1.589 -11.234 -3.916 1 95.25 88 PHE A C 1
ATOM 624 O O . PHE A 1 88 ? 1.823 -10.156 -3.363 1 95.25 88 PHE A O 1
ATOM 631 N N . LEU A 1 89 ? 0.708 -11.344 -4.922 1 95.19 89 LEU A N 1
ATOM 632 C CA . LEU A 1 89 ? -0.009 -10.219 -5.508 1 95.19 89 LEU A CA 1
ATOM 633 C C . LEU A 1 89 ? -1.517 -10.414 -5.395 1 95.19 89 LEU A C 1
ATOM 635 O O . LEU A 1 89 ? -2.018 -11.523 -5.562 1 95.19 89 LEU A O 1
ATOM 639 N N . VAL A 1 90 ? -2.213 -9.344 -5.09 1 96.81 90 VAL A N 1
ATOM 640 C CA . VAL A 1 90 ? -3.668 -9.289 -5.176 1 96.81 90 VAL A CA 1
ATOM 641 C C . VAL A 1 90 ? -4.078 -8.375 -6.332 1 96.81 90 VAL A C 1
ATOM 643 O O . VAL A 1 90 ? -3.705 -7.203 -6.367 1 96.81 90 VAL A O 1
ATOM 646 N N . ILE A 1 91 ? -4.875 -8.914 -7.297 1 95 91 ILE A N 1
ATOM 647 C CA . ILE A 1 91 ? -5.25 -8.125 -8.469 1 95 91 ILE A CA 1
ATOM 648 C C . ILE A 1 91 ? -6.766 -8.188 -8.664 1 95 91 ILE A C 1
ATOM 650 O O . ILE A 1 91 ? -7.387 -9.227 -8.422 1 95 91 ILE A O 1
ATOM 654 N N . PRO A 1 92 ? -7.375 -7.035 -8.992 1 97.25 92 PRO A N 1
ATOM 655 C CA . PRO A 1 92 ? -8.797 -7.082 -9.328 1 97.25 92 PRO A CA 1
ATOM 656 C C . PRO A 1 92 ? -9.07 -7.766 -10.672 1 97.25 92 PRO A C 1
ATOM 658 O O . PRO A 1 92 ? -8.242 -7.688 -11.578 1 97.25 92 PRO A O 1
ATOM 661 N N . GLU A 1 93 ? -10.203 -8.414 -10.719 1 93.75 93 GLU A N 1
ATOM 662 C CA . GLU A 1 93 ? -10.672 -8.93 -12 1 93.75 93 GLU A CA 1
ATOM 663 C C . GLU A 1 93 ? -10.961 -7.797 -12.977 1 93.75 93 GLU A C 1
ATOM 665 O O . GLU A 1 93 ? -10.719 -7.93 -14.18 1 93.75 93 GLU A O 1
ATOM 670 N N . LYS A 1 94 ? -11.555 -6.75 -12.445 1 93.75 94 LYS A N 1
ATOM 671 C CA . LYS A 1 94 ? -11.773 -5.559 -13.258 1 93.75 94 LYS A CA 1
ATOM 672 C C . LYS A 1 94 ? -10.453 -4.996 -13.781 1 93.75 94 LYS A C 1
ATOM 674 O O . LYS A 1 94 ? -9.508 -4.793 -13.016 1 93.75 94 LYS A O 1
ATOM 679 N N . PRO A 1 95 ? -10.359 -4.785 -15.094 1 93.31 95 PRO A N 1
ATOM 680 C CA . PRO A 1 95 ? -9.109 -4.27 -15.648 1 93.31 95 PRO A CA 1
ATOM 681 C C . PRO A 1 95 ? -8.891 -2.787 -15.352 1 93.31 95 PRO A C 1
ATOM 683 O O . PRO A 1 95 ? -9.406 -1.927 -16.062 1 93.31 95 PRO A O 1
ATOM 686 N N . ILE A 1 96 ? -8.188 -2.502 -14.328 1 94.62 96 ILE A N 1
ATOM 687 C CA . ILE A 1 96 ? -7.766 -1.155 -13.961 1 94.62 96 ILE A CA 1
ATOM 688 C C . ILE A 1 96 ? -6.25 -1.03 -14.102 1 94.62 96 ILE A C 1
ATOM 690 O O . ILE A 1 96 ? -5.496 -1.736 -13.422 1 94.62 96 ILE A O 1
ATOM 694 N N . PRO A 1 97 ? -5.797 -0.174 -14.875 1 93.88 97 PRO A N 1
ATOM 695 C CA . PRO A 1 97 ? -4.355 -0.125 -15.141 1 93.88 97 PRO A CA 1
ATOM 696 C C . PRO A 1 97 ? -3.545 0.307 -13.922 1 93.88 97 PRO A C 1
ATOM 698 O O . PRO A 1 97 ? -2.5 -0.281 -13.633 1 93.88 97 PRO A O 1
ATOM 701 N N . CYS A 1 98 ? -3.996 1.411 -13.219 1 95.69 98 CYS A N 1
ATOM 702 C CA . CYS A 1 98 ? -3.23 2.01 -12.133 1 95.69 98 CYS A CA 1
ATOM 703 C C . CYS A 1 98 ? -4.156 2.527 -11.039 1 95.69 98 CYS A C 1
ATOM 705 O O . CYS A 1 98 ? -5.332 2.797 -11.289 1 95.69 98 CYS A O 1
ATOM 707 N N . ILE A 1 99 ? -3.582 2.615 -9.852 1 98.5 99 ILE A N 1
ATOM 708 C CA . ILE A 1 99 ? -4.348 3.129 -8.727 1 98.5 99 ILE A CA 1
ATOM 709 C C . ILE A 1 99 ? -4.777 4.566 -9 1 98.5 99 ILE A C 1
ATOM 711 O O . ILE A 1 99 ? -5.84 5.004 -8.555 1 98.5 99 ILE A O 1
ATOM 715 N N . SER A 1 100 ? -4.043 5.289 -9.875 1 98.12 100 SER A N 1
ATOM 716 C CA . SER A 1 100 ? -4.387 6.668 -10.203 1 98.12 100 SER A CA 1
ATOM 717 C C . SER A 1 100 ? -5.629 6.738 -11.078 1 98.12 100 SER A C 1
ATOM 719 O O . SER A 1 100 ? -6.211 7.809 -11.258 1 98.12 100 SER A O 1
ATOM 721 N N . GLN A 1 101 ? -6.117 5.629 -11.57 1 97 101 GLN A N 1
ATOM 722 C CA . GLN A 1 101 ? -7.223 5.637 -12.516 1 97 101 GLN A CA 1
ATOM 723 C C . GLN A 1 101 ? -8.492 5.059 -11.891 1 97 101 GLN A C 1
ATOM 725 O O . GLN A 1 101 ? -9.508 4.898 -12.57 1 97 101 GLN A O 1
ATOM 730 N N . VAL A 1 102 ? -8.43 4.738 -10.641 1 98.06 102 VAL A N 1
ATOM 731 C CA . VAL A 1 102 ? -9.633 4.258 -9.984 1 98.06 102 VAL A CA 1
ATOM 732 C C . VAL A 1 102 ? -10.625 5.41 -9.805 1 98.06 102 VAL A C 1
ATOM 734 O O . VAL A 1 102 ? -10.227 6.574 -9.781 1 98.06 102 VAL A O 1
ATOM 737 N N . GLU A 1 103 ? -11.852 5.02 -9.719 1 97.88 103 GLU A N 1
ATOM 738 C CA . GLU A 1 103 ? -12.938 5.984 -9.555 1 97.88 103 GLU A CA 1
ATOM 739 C C . GLU A 1 103 ? -13.781 5.656 -8.328 1 97.88 103 GLU A C 1
ATOM 741 O O . GLU A 1 103 ? -13.617 4.602 -7.715 1 97.88 103 GLU A O 1
ATOM 746 N N . GLU A 1 104 ? -14.68 6.582 -8.023 1 98.25 104 GLU A N 1
ATOM 747 C CA . GLU A 1 104 ? -15.531 6.418 -6.852 1 98.25 104 GLU A CA 1
ATOM 748 C C . GLU A 1 104 ? -16.281 5.09 -6.898 1 98.25 104 GLU A C 1
ATOM 750 O O . GLU A 1 104 ? -16.516 4.461 -5.863 1 98.25 104 GLU A O 1
ATOM 755 N N . GLU A 1 105 ? -16.641 4.625 -8.031 1 98.31 105 GLU A N 1
ATOM 756 C CA . GLU A 1 105 ? -17.391 3.385 -8.188 1 98.31 105 GLU A CA 1
ATOM 757 C C . GLU A 1 105 ? -16.547 2.174 -7.797 1 98.31 105 GLU A C 1
ATOM 759 O O . GLU A 1 105 ? -17.094 1.081 -7.59 1 98.31 105 GLU A O 1
ATOM 764 N N . ASP A 1 106 ? -15.234 2.367 -7.688 1 98.44 106 ASP A N 1
ATOM 765 C CA . ASP A 1 106 ? -14.32 1.272 -7.363 1 98.44 106 ASP A CA 1
ATOM 766 C C . ASP A 1 106 ? -14.102 1.168 -5.855 1 98.44 106 ASP A C 1
ATOM 768 O O . ASP A 1 106 ? -13.336 0.326 -5.391 1 98.44 106 ASP A O 1
ATOM 772 N N . ARG A 1 107 ? -14.812 1.96 -5.082 1 98.69 107 ARG A N 1
ATOM 773 C CA . ARG A 1 107 ? -14.555 2.064 -3.648 1 98.69 107 ARG A CA 1
ATOM 774 C C . ARG A 1 107 ? -14.695 0.706 -2.969 1 98.69 107 ARG A C 1
ATOM 776 O O . ARG A 1 107 ? -13.805 0.287 -2.223 1 98.69 107 ARG A O 1
ATOM 783 N N . LYS A 1 108 ? -15.75 0.007 -3.238 1 98.38 108 LYS A N 1
ATOM 784 C CA . LYS A 1 108 ? -15.984 -1.292 -2.611 1 98.38 108 LYS A CA 1
ATOM 785 C C . LYS A 1 108 ? -14.938 -2.311 -3.051 1 98.38 108 LYS A C 1
ATOM 787 O O . LYS A 1 108 ? -14.477 -3.117 -2.244 1 98.38 108 LYS A O 1
ATOM 792 N N . LEU A 1 109 ? -14.633 -2.275 -4.309 1 98.75 109 LEU A N 1
ATOM 793 C CA . LEU A 1 109 ? -13.617 -3.178 -4.848 1 98.75 109 LEU A CA 1
ATOM 794 C C . LEU A 1 109 ? -12.273 -2.953 -4.168 1 98.75 109 LEU A C 1
ATOM 796 O O . LEU A 1 109 ? -11.602 -3.91 -3.777 1 98.75 109 LEU A O 1
ATOM 800 N N . LEU A 1 110 ? -11.906 -1.663 -3.98 1 98.88 110 LEU A N 1
ATOM 801 C CA . LEU A 1 110 ? -10.633 -1.316 -3.354 1 98.88 110 LEU A CA 1
ATOM 802 C C . LEU A 1 110 ? -10.57 -1.845 -1.925 1 98.88 110 LEU A C 1
ATOM 804 O O . LEU A 1 110 ? -9.555 -2.414 -1.514 1 98.88 110 LEU A O 1
ATOM 808 N N . GLY A 1 111 ? -11.625 -1.634 -1.151 1 98.94 111 GLY A N 1
ATOM 809 C CA . GLY A 1 111 ? -11.688 -2.195 0.189 1 98.94 111 GLY A CA 1
ATOM 810 C C . GLY A 1 111 ? -11.586 -3.709 0.208 1 98.94 111 GLY A C 1
ATOM 811 O O . GLY A 1 111 ? -10.922 -4.281 1.075 1 98.94 111 GLY A O 1
ATOM 812 N N . HIS A 1 112 ? -12.227 -4.359 -0.766 1 98.94 112 HIS A N 1
ATOM 813 C CA . HIS A 1 112 ? -12.195 -5.812 -0.882 1 98.94 112 HIS A CA 1
ATOM 814 C C . HIS A 1 112 ? -10.773 -6.312 -1.134 1 98.94 112 HIS A C 1
ATOM 816 O O . HIS A 1 112 ? -10.344 -7.301 -0.539 1 98.94 112 HIS A O 1
ATOM 822 N N . LEU A 1 113 ? -10.039 -5.648 -1.979 1 98.88 113 LEU A N 1
ATOM 823 C CA . LEU A 1 113 ? -8.672 -6.051 -2.277 1 98.88 113 LEU A CA 1
ATOM 824 C C . LEU A 1 113 ? -7.812 -6.035 -1.016 1 98.88 113 LEU A C 1
ATOM 826 O O . LEU A 1 113 ? -7.047 -6.973 -0.768 1 98.88 113 LEU A O 1
ATOM 830 N N . LEU A 1 114 ? -7.973 -4.973 -0.173 1 98.94 114 LEU A N 1
ATOM 831 C CA . LEU A 1 114 ? -7.184 -4.871 1.05 1 98.94 114 LEU A CA 1
ATOM 832 C C . LEU A 1 114 ? -7.578 -5.953 2.045 1 98.94 114 LEU A C 1
ATOM 834 O O . LEU A 1 114 ? -6.719 -6.523 2.723 1 98.94 114 LEU A O 1
ATOM 838 N N . LEU A 1 115 ? -8.844 -6.254 2.109 1 98.94 115 LEU A N 1
ATOM 839 C CA . LEU A 1 115 ? -9.312 -7.297 3.018 1 98.94 115 LEU A CA 1
ATOM 840 C C . LEU A 1 115 ? -8.805 -8.664 2.586 1 98.94 115 LEU A C 1
ATOM 842 O O . LEU A 1 115 ? -8.383 -9.469 3.422 1 98.94 115 LEU A O 1
ATOM 846 N N . VAL A 1 116 ? -8.82 -8.945 1.295 1 98.88 116 VAL A N 1
ATOM 847 C CA . VAL A 1 116 ? -8.32 -10.219 0.777 1 98.88 116 VAL A CA 1
ATOM 848 C C . VAL A 1 116 ? -6.816 -10.312 1.013 1 98.88 116 VAL A C 1
ATOM 850 O O . VAL A 1 116 ? -6.309 -11.367 1.393 1 98.88 116 VAL A O 1
ATOM 853 N N . ALA A 1 117 ? -6.125 -9.203 0.82 1 98.81 117 ALA A N 1
ATOM 854 C CA . ALA A 1 117 ? -4.684 -9.172 1.063 1 98.81 117 ALA A CA 1
ATOM 855 C C . ALA A 1 117 ? -4.363 -9.547 2.506 1 98.81 117 ALA A C 1
ATOM 857 O O . ALA A 1 117 ? -3.498 -10.391 2.754 1 98.81 117 ALA A O 1
ATOM 858 N N . LYS A 1 118 ? -5.074 -8.891 3.412 1 98.38 118 LYS A N 1
ATOM 859 C CA . LYS A 1 118 ? -4.809 -9.164 4.82 1 98.38 118 LYS A CA 1
ATOM 860 C C . LYS A 1 118 ? -5.152 -10.609 5.176 1 98.38 118 LYS A C 1
ATOM 862 O O . LYS A 1 118 ? -4.434 -11.258 5.938 1 98.38 118 LYS A O 1
ATOM 867 N N . LYS A 1 119 ? -6.25 -11.141 4.625 1 98.62 119 LYS A N 1
ATOM 868 C CA . LYS A 1 119 ? -6.648 -12.516 4.879 1 98.62 119 LYS A CA 1
ATOM 869 C C . LYS A 1 119 ? -5.602 -13.5 4.363 1 98.62 119 LYS A C 1
ATOM 871 O O . LYS A 1 119 ? -5.258 -14.469 5.047 1 98.62 119 LYS A O 1
ATOM 876 N N . THR A 1 120 ? -5.121 -13.281 3.213 1 98.31 120 THR A N 1
ATOM 877 C CA . THR A 1 120 ? -4.129 -14.156 2.6 1 98.31 120 THR A CA 1
ATOM 878 C C . THR A 1 120 ? -2.795 -14.055 3.332 1 98.31 120 THR A C 1
ATOM 880 O O . THR A 1 120 ? -2.072 -15.047 3.455 1 98.31 120 THR A O 1
ATOM 883 N N . ALA A 1 121 ? -2.461 -12.828 3.807 1 98.56 121 ALA A N 1
ATOM 884 C CA . ALA A 1 121 ? -1.257 -12.664 4.617 1 98.56 121 ALA A CA 1
ATOM 885 C C . ALA A 1 121 ? -1.314 -13.531 5.871 1 98.56 121 ALA A C 1
ATOM 887 O O . ALA A 1 121 ? -0.337 -14.195 6.219 1 98.56 121 ALA A O 1
ATOM 888 N N . LYS A 1 122 ? -2.467 -13.5 6.473 1 98.19 122 LYS A N 1
ATOM 889 C CA . LYS A 1 122 ? -2.66 -14.336 7.656 1 98.19 122 LYS A CA 1
ATOM 890 C C . LYS A 1 122 ? -2.521 -15.812 7.316 1 98.19 122 LYS A C 1
ATOM 892 O O . LYS A 1 122 ? -1.805 -16.547 8 1 98.19 122 LYS A O 1
ATOM 897 N N . ALA A 1 123 ? -3.154 -16.25 6.277 1 97.69 123 ALA A N 1
ATOM 898 C CA . ALA A 1 123 ? -3.102 -17.641 5.836 1 97.69 123 ALA A CA 1
ATOM 899 C C . ALA A 1 123 ? -1.676 -18.047 5.473 1 97.69 123 ALA A C 1
ATOM 901 O O . ALA A 1 123 ? -1.295 -19.203 5.633 1 97.69 123 ALA A O 1
ATOM 902 N N . GLY A 1 124 ? -0.852 -17.078 5.027 1 96.19 124 GLY A N 1
ATOM 903 C CA . GLY A 1 124 ? 0.52 -17.328 4.609 1 96.19 124 GLY A CA 1
ATOM 904 C C . GLY A 1 124 ? 1.511 -17.281 5.758 1 96.19 124 GLY A C 1
ATOM 905 O O . GLY A 1 124 ? 2.721 -17.359 5.543 1 96.19 124 GLY A O 1
ATOM 906 N N . GLY A 1 125 ? 0.979 -17.031 6.996 1 97.19 125 GLY A N 1
ATOM 907 C CA . GLY A 1 125 ? 1.831 -17.078 8.172 1 97.19 125 GLY A CA 1
ATOM 908 C C . GLY A 1 125 ? 2.543 -15.773 8.461 1 97.19 125 GLY A C 1
ATOM 909 O O . GLY A 1 125 ? 3.641 -15.773 9.023 1 97.19 125 GLY A O 1
ATOM 910 N N . LEU A 1 126 ? 1.99 -14.695 8.109 1 98.25 126 LEU A N 1
ATOM 911 C CA . LEU A 1 126 ? 2.639 -13.406 8.297 1 98.25 126 LEU A CA 1
ATOM 912 C C . LEU A 1 126 ? 2.131 -12.719 9.562 1 98.25 126 LEU A C 1
ATOM 914 O O . LEU A 1 126 ? 1.87 -11.516 9.555 1 98.25 126 LEU A O 1
ATOM 918 N N . GLY A 1 127 ? 2.027 -13.422 10.57 1 96.88 127 GLY A N 1
ATOM 919 C CA . GLY A 1 127 ? 1.469 -12.938 11.82 1 96.88 127 GLY A CA 1
ATOM 920 C C . GLY A 1 127 ? 2.359 -11.93 12.516 1 96.88 127 GLY A C 1
ATOM 921 O O . GLY A 1 127 ? 1.883 -11.125 13.32 1 96.88 127 GLY A O 1
ATOM 922 N N . ASP A 1 128 ? 3.648 -11.906 12.195 1 96.06 128 ASP A N 1
ATOM 923 C CA . ASP A 1 128 ? 4.594 -11.023 12.875 1 96.06 128 ASP A CA 1
ATOM 924 C C . ASP A 1 128 ? 4.738 -9.703 12.125 1 96.06 128 ASP A C 1
ATOM 926 O O . ASP A 1 128 ? 5.457 -8.805 12.578 1 96.06 128 ASP A O 1
ATOM 930 N N . GLY A 1 129 ? 4.137 -9.633 10.922 1 97.88 129 GLY A N 1
ATOM 931 C CA . GLY A 1 129 ? 4.168 -8.383 10.18 1 97.88 129 GLY A CA 1
ATOM 932 C C . GLY A 1 129 ? 4.438 -8.578 8.703 1 97.88 129 GLY A C 1
ATOM 933 O O . GLY A 1 129 ? 4.953 -9.617 8.289 1 97.88 129 GLY A O 1
ATOM 934 N N . TYR A 1 130 ? 4.094 -7.637 7.961 1 98.62 130 TYR A N 1
ATOM 935 C CA . TYR A 1 130 ? 4.227 -7.617 6.508 1 98.62 130 TYR A CA 1
ATOM 936 C C . TYR A 1 130 ? 4.004 -6.211 5.957 1 98.62 130 TYR A C 1
ATOM 938 O O . TYR A 1 130 ? 3.816 -5.262 6.723 1 98.62 130 TYR A O 1
ATOM 946 N N . ARG A 1 131 ? 4.07 -6.031 4.648 1 98.81 131 ARG A N 1
ATOM 947 C CA . ARG A 1 131 ? 3.932 -4.738 3.986 1 98.81 131 ARG A CA 1
ATOM 948 C C . ARG A 1 131 ? 3.084 -4.855 2.725 1 98.81 131 ARG A C 1
ATOM 950 O O . ARG A 1 131 ? 3.275 -5.777 1.927 1 98.81 131 ARG A O 1
ATOM 957 N N . PHE A 1 132 ? 2.051 -3.979 2.58 1 98.88 132 PHE A N 1
ATOM 958 C CA . PHE A 1 132 ? 1.366 -3.793 1.306 1 98.88 132 PHE A CA 1
ATOM 959 C C . PHE A 1 132 ? 2.035 -2.695 0.487 1 98.88 132 PHE A C 1
ATOM 961 O O . PHE A 1 132 ? 2.398 -1.647 1.023 1 98.88 132 PHE A O 1
ATOM 968 N N . VAL A 1 133 ? 2.207 -2.928 -0.798 1 98.75 133 VAL A N 1
ATOM 969 C CA . VAL A 1 133 ? 2.768 -1.926 -1.698 1 98.75 133 VAL A CA 1
ATOM 970 C C . VAL A 1 133 ? 1.918 -1.834 -2.963 1 98.75 133 VAL A C 1
ATOM 972 O O . VAL A 1 133 ? 1.592 -2.854 -3.576 1 98.75 133 VAL A O 1
ATOM 975 N N . ILE A 1 134 ? 1.517 -0.67 -3.342 1 98.81 134 ILE A N 1
ATOM 976 C CA . ILE A 1 134 ? 0.886 -0.375 -4.625 1 98.81 134 ILE A CA 1
ATOM 977 C C . ILE A 1 134 ? 1.725 0.646 -5.391 1 98.81 134 ILE A C 1
ATOM 979 O O . ILE A 1 134 ? 1.88 1.787 -4.949 1 98.81 134 ILE A O 1
ATOM 983 N N . ASN A 1 135 ? 2.26 0.264 -6.52 1 98.12 135 ASN A N 1
ATOM 984 C CA . ASN A 1 135 ? 3.025 1.157 -7.379 1 98.12 135 ASN A CA 1
ATOM 985 C C . ASN A 1 135 ? 2.146 1.79 -8.453 1 98.12 135 ASN A C 1
ATOM 987 O O . ASN A 1 135 ? 1.277 1.126 -9.023 1 98.12 135 ASN A O 1
ATOM 991 N N . ASP A 1 136 ? 2.375 3.043 -8.664 1 98 136 ASP A N 1
ATOM 992 C CA . ASP A 1 136 ? 1.688 3.773 -9.727 1 98 136 ASP A CA 1
ATOM 993 C C . ASP A 1 136 ? 2.686 4.434 -10.68 1 98 136 ASP A C 1
ATOM 995 O O . ASP A 1 136 ? 3.574 5.168 -10.242 1 98 136 ASP A O 1
ATOM 999 N N . GLY A 1 137 ? 2.623 4.098 -11.93 1 96 137 GLY A N 1
ATOM 1000 C CA . GLY A 1 137 ? 3.35 4.832 -12.953 1 96 137 GLY A CA 1
ATOM 1001 C C . GLY A 1 137 ? 4.848 4.594 -12.906 1 96 137 GLY A C 1
ATOM 1002 O O . GLY A 1 137 ? 5.324 3.762 -12.133 1 96 137 GLY A O 1
ATOM 1003 N N . GLU A 1 138 ? 5.508 5.379 -13.758 1 95.19 138 GLU A N 1
ATOM 1004 C CA . GLU A 1 138 ? 6.945 5.227 -13.969 1 95.19 138 GLU A CA 1
ATOM 1005 C C . GLU A 1 138 ? 7.727 5.508 -12.688 1 95.19 138 GLU A C 1
ATOM 1007 O O . GLU A 1 138 ? 8.57 4.707 -12.281 1 95.19 138 GLU A O 1
ATOM 1012 N N . LEU A 1 139 ? 7.398 6.582 -12.016 1 96.94 139 LEU A N 1
ATOM 1013 C CA . LEU A 1 139 ? 8.172 6.984 -10.852 1 96.94 139 LEU A CA 1
ATOM 1014 C C . LEU A 1 139 ? 7.871 6.09 -9.656 1 96.94 139 LEU A C 1
ATOM 1016 O O . LEU A 1 139 ? 8.68 5.973 -8.734 1 96.94 139 LEU A O 1
ATOM 1020 N N . GLY A 1 140 ? 6.73 5.418 -9.711 1 97.81 140 GLY A N 1
ATOM 1021 C CA . GLY A 1 140 ? 6.418 4.434 -8.688 1 97.81 140 GLY A CA 1
ATOM 1022 C C . GLY A 1 140 ? 7.035 3.074 -8.961 1 97.81 140 GLY A C 1
ATOM 1023 O O . GLY A 1 140 ? 6.914 2.158 -8.148 1 97.81 140 GLY A O 1
ATOM 1024 N N . ALA A 1 141 ? 7.629 2.943 -10.148 1 97.25 141 ALA A N 1
ATOM 1025 C CA . ALA A 1 141 ? 8.273 1.714 -10.594 1 97.25 141 ALA A CA 1
ATOM 1026 C C . ALA A 1 141 ? 7.242 0.656 -10.977 1 97.25 141 ALA A C 1
ATOM 1028 O O . ALA A 1 141 ? 7.449 -0.536 -10.734 1 97.25 141 ALA A O 1
ATOM 1029 N N . GLN A 1 142 ? 6.137 1.125 -11.438 1 94.38 142 GLN A N 1
ATOM 1030 C CA . GLN A 1 142 ? 5.145 0.183 -11.953 1 94.38 142 GLN A CA 1
ATOM 1031 C C . GLN A 1 142 ? 5.566 -0.378 -13.305 1 94.38 142 GLN A C 1
ATOM 1033 O O . GLN A 1 142 ? 5.676 0.364 -14.281 1 94.38 142 GLN A O 1
ATOM 1038 N N . SER A 1 143 ? 5.688 -1.709 -13.367 1 89.5 143 SER A N 1
ATOM 1039 C CA . SER A 1 143 ? 6.137 -2.322 -14.617 1 89.5 143 SER A CA 1
ATOM 1040 C C . SER A 1 143 ? 5.004 -3.088 -15.289 1 89.5 143 SER A C 1
ATOM 1042 O O . SER A 1 143 ? 5.102 -3.434 -16.469 1 89.5 143 SER A O 1
ATOM 1044 N N . VAL A 1 144 ? 4.008 -3.451 -14.555 1 87.5 144 VAL A N 1
ATOM 1045 C CA . VAL A 1 144 ? 2.795 -4.082 -15.07 1 87.5 144 VAL A CA 1
ATOM 1046 C C . VAL A 1 144 ? 1.597 -3.166 -14.844 1 87.5 144 VAL A C 1
ATOM 1048 O O . VAL A 1 144 ? 1.286 -2.812 -13.703 1 87.5 144 VAL A O 1
ATOM 1051 N N . TYR A 1 145 ? 0.985 -2.781 -15.891 1 90.44 145 TYR A N 1
ATOM 1052 C CA . TYR A 1 145 ? -0.073 -1.782 -15.789 1 90.44 145 TYR A CA 1
ATOM 1053 C C . TYR A 1 145 ? -1.436 -2.445 -15.625 1 90.44 145 TYR A C 1
ATOM 1055 O O . TYR A 1 145 ? -2.32 -2.27 -16.469 1 90.44 145 TYR A O 1
ATOM 1063 N N . HIS A 1 146 ? -1.553 -3.217 -14.664 1 93.25 146 HIS A N 1
ATOM 1064 C CA . HIS A 1 146 ? -2.744 -3.742 -14.008 1 93.25 146 HIS A CA 1
ATOM 1065 C C . HIS A 1 146 ? -2.656 -3.57 -12.492 1 93.25 146 HIS A C 1
ATOM 1067 O O . HIS A 1 146 ? -1.715 -4.059 -11.859 1 93.25 146 HIS A O 1
ATOM 1073 N N . LEU A 1 147 ? -3.623 -2.834 -11.961 1 96.44 147 LEU A N 1
ATOM 1074 C CA . LEU A 1 147 ? -3.6 -2.539 -10.531 1 96.44 147 LEU A CA 1
ATOM 1075 C C . LEU A 1 147 ? -3.318 -3.799 -9.719 1 96.44 147 LEU A C 1
ATOM 1077 O O . LEU A 1 147 ? -3.916 -4.848 -9.969 1 96.44 147 LEU A O 1
ATOM 1081 N N . HIS A 1 148 ? -2.352 -3.756 -8.844 1 94.81 148 HIS A N 1
ATOM 1082 C CA . HIS A 1 148 ? -2.102 -4.891 -7.961 1 94.81 148 HIS A CA 1
ATOM 1083 C C . HIS A 1 148 ? -1.479 -4.434 -6.645 1 94.81 148 HIS A C 1
ATOM 1085 O O . HIS A 1 148 ? -0.783 -3.418 -6.598 1 94.81 148 HIS A O 1
ATOM 1091 N N . ILE A 1 149 ? -1.794 -5.145 -5.594 1 98.19 149 ILE A N 1
ATOM 1092 C CA . ILE A 1 149 ? -1.19 -4.992 -4.277 1 98.19 149 ILE A CA 1
ATOM 1093 C C . ILE A 1 149 ? -0.11 -6.051 -4.078 1 98.19 149 ILE A C 1
ATOM 1095 O O . ILE A 1 149 ? -0.393 -7.25 -4.125 1 98.19 149 ILE A O 1
ATOM 1099 N N . HIS A 1 150 ? 1.135 -5.641 -3.926 1 97.12 150 HIS A N 1
ATOM 1100 C CA . HIS A 1 150 ? 2.174 -6.543 -3.445 1 97.12 150 HIS A CA 1
ATOM 1101 C C . HIS A 1 150 ? 2.055 -6.77 -1.941 1 97.12 150 HIS A C 1
ATOM 1103 O O . HIS A 1 150 ? 1.938 -5.812 -1.173 1 97.12 150 HIS A O 1
ATOM 1109 N N . VAL A 1 151 ? 2.082 -7.957 -1.547 1 98.19 151 VAL A N 1
ATOM 1110 C CA . VAL A 1 151 ? 2.191 -8.305 -0.135 1 98.19 151 VAL A CA 1
ATOM 1111 C C . VAL A 1 151 ? 3.541 -8.969 0.13 1 98.19 151 VAL A C 1
ATOM 1113 O O . VAL A 1 151 ? 3.855 -10.008 -0.455 1 98.19 151 VAL A O 1
ATOM 1116 N N . LEU A 1 152 ? 4.352 -8.336 0.997 1 98 152 LEU A N 1
ATOM 1117 C CA . LEU A 1 152 ? 5.703 -8.805 1.28 1 98 152 LEU A CA 1
ATOM 1118 C C . LEU A 1 152 ? 5.879 -9.094 2.766 1 98 152 LEU A C 1
ATOM 1120 O O . LEU A 1 152 ? 5.414 -8.328 3.613 1 98 152 LEU A O 1
ATOM 1124 N N . GLY A 1 153 ? 6.465 -10.164 3.109 1 97.88 153 GLY A N 1
ATOM 1125 C CA . GLY A 1 153 ? 6.754 -10.531 4.488 1 97.88 153 GLY A CA 1
ATOM 1126 C C . GLY A 1 153 ? 7.719 -11.695 4.609 1 97.88 153 GLY A C 1
ATOM 1127 O O . GLY A 1 153 ? 8.375 -12.07 3.637 1 97.88 153 GLY A O 1
ATOM 1128 N N . GLY A 1 154 ? 7.867 -12.203 5.824 1 97.69 154 GLY A N 1
ATOM 1129 C CA . GLY A 1 154 ? 8.742 -13.336 6.094 1 97.69 154 GLY A CA 1
ATOM 1130 C C . GLY A 1 154 ? 10.164 -12.93 6.414 1 97.69 154 GLY A C 1
ATOM 1131 O O . GLY A 1 154 ? 11.031 -13.781 6.594 1 97.69 154 GLY A O 1
ATOM 1132 N N . ARG A 1 155 ? 10.414 -11.695 6.477 1 97.38 155 ARG A N 1
ATOM 1133 C CA . ARG A 1 155 ? 11.672 -11.094 6.91 1 97.38 155 ARG A CA 1
ATOM 1134 C C . ARG A 1 155 ? 11.43 -9.695 7.488 1 97.38 155 ARG A C 1
ATOM 1136 O O . ARG A 1 155 ? 10.344 -9.133 7.34 1 97.38 155 ARG A O 1
ATOM 1143 N N . GLN A 1 156 ? 12.469 -9.172 8.203 1 97.56 156 GLN A N 1
ATOM 1144 C CA . GLN A 1 156 ? 12.398 -7.77 8.602 1 97.56 156 GLN A CA 1
ATOM 1145 C C . GLN A 1 156 ? 12.484 -6.848 7.395 1 97.56 156 GLN A C 1
ATOM 1147 O O . GLN A 1 156 ? 13.523 -6.773 6.73 1 97.56 156 GLN A O 1
ATOM 1152 N N . LEU A 1 157 ? 11.43 -6.23 7.137 1 97.56 157 LEU A N 1
ATOM 1153 C CA . LEU A 1 157 ? 11.438 -5.277 6.031 1 97.56 157 LEU A CA 1
ATOM 1154 C C . LEU A 1 157 ? 12.117 -3.975 6.441 1 97.56 157 LEU A C 1
ATOM 1156 O O . LEU A 1 157 ? 11.969 -3.523 7.578 1 97.56 157 LEU A O 1
ATOM 1160 N N . GLN A 1 158 ? 12.734 -3.4 5.453 1 96.69 158 GLN A N 1
ATOM 1161 C CA . GLN A 1 158 ? 13.531 -2.215 5.742 1 96.69 158 GLN A CA 1
ATOM 1162 C C . GLN A 1 158 ? 12.766 -0.939 5.402 1 96.69 158 GLN A C 1
ATOM 1164 O O . GLN A 1 158 ? 11.703 -0.994 4.789 1 96.69 158 GLN A O 1
ATOM 1169 N N . TRP A 1 159 ? 13.312 0.19 5.789 1 94.94 159 TRP A N 1
ATOM 1170 C CA . TRP A 1 159 ? 12.805 1.541 5.566 1 94.94 159 TRP A CA 1
ATOM 1171 C C . TRP A 1 159 ? 13.938 2.492 5.199 1 94.94 159 TRP A C 1
ATOM 1173 O O . TRP A 1 159 ? 15.008 2.459 5.809 1 94.94 159 TRP A O 1
ATOM 1183 N N . PRO A 1 160 ? 13.805 3.271 4.16 1 95.38 160 PRO A N 1
ATOM 1184 C CA . PRO A 1 160 ? 12.578 3.564 3.418 1 95.38 160 PRO A CA 1
ATOM 1185 C C . PRO A 1 160 ? 12.156 2.422 2.498 1 95.38 160 PRO A C 1
ATOM 1187 O O . PRO A 1 160 ? 12.938 1.501 2.252 1 95.38 160 PRO A O 1
ATOM 1190 N N . PRO 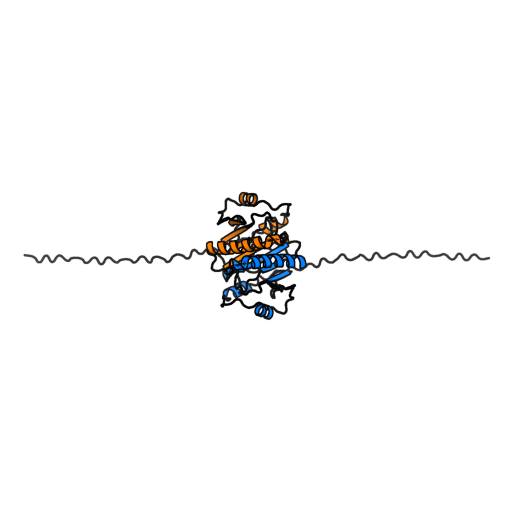A 1 161 ? 10.938 2.436 2.035 1 96.69 161 PRO A N 1
ATOM 1191 C CA . PRO A 1 161 ? 10.422 1.368 1.174 1 96.69 161 PRO A CA 1
ATOM 1192 C C . PRO A 1 161 ? 10.789 1.568 -0.296 1 96.69 161 PRO A C 1
ATOM 1194 O O . PRO A 1 161 ? 9.906 1.551 -1.162 1 96.69 161 PRO A O 1
ATOM 1197 N N . GLY A 1 162 ? 12.094 1.659 -0.596 1 93.62 162 GLY A N 1
ATOM 1198 C CA . GLY A 1 162 ? 12.586 1.857 -1.951 1 93.62 162 GLY A CA 1
ATOM 1199 C C . GLY A 1 162 ? 12.617 3.316 -2.367 1 93.62 162 GLY A C 1
ATOM 1200 O O . GLY A 1 162 ? 12.023 4.168 -1.703 1 93.62 162 GLY A O 1
ATOM 1201 N N . MET B 1 1 ? 28.469 82.688 -47.031 1 21.67 1 MET B N 1
ATOM 1202 C CA . MET B 1 1 ? 28.562 82.25 -45.625 1 21.67 1 MET B CA 1
ATOM 1203 C C . MET B 1 1 ? 28.172 80.75 -45.5 1 21.67 1 MET B C 1
ATOM 1205 O O . MET B 1 1 ? 27.359 80.25 -46.281 1 21.67 1 MET B O 1
ATOM 1209 N N . ALA B 1 2 ? 28.922 80 -44.594 1 21.78 2 ALA B N 1
ATOM 1210 C CA . ALA B 1 2 ? 29.312 78.625 -44.406 1 21.78 2 ALA B CA 1
ATOM 1211 C C . ALA B 1 2 ? 28.109 77.75 -44.125 1 21.78 2 ALA B C 1
ATOM 1213 O O . ALA B 1 2 ? 27.109 78.188 -43.531 1 21.78 2 ALA B O 1
ATOM 1214 N N . ALA B 1 3 ? 28.141 76.438 -44.656 1 24.39 3 ALA B N 1
ATOM 1215 C CA . ALA B 1 3 ? 27.562 75.125 -44.969 1 24.39 3 ALA B CA 1
ATOM 1216 C C . ALA B 1 3 ? 27.344 74.312 -43.688 1 24.39 3 ALA B C 1
ATOM 1218 O O . ALA B 1 3 ? 28.266 73.625 -43.188 1 24.39 3 ALA B O 1
ATOM 1219 N N . ALA B 1 4 ? 26.891 74.875 -42.562 1 26.19 4 ALA B N 1
ATOM 1220 C CA . ALA B 1 4 ? 27.094 74.188 -41.281 1 26.19 4 ALA B CA 1
ATOM 1221 C C . ALA B 1 4 ? 26.297 72.875 -41.25 1 26.19 4 ALA B C 1
ATOM 1223 O O . ALA B 1 4 ? 25.062 72.875 -41.188 1 26.19 4 ALA B O 1
ATOM 1224 N N . ILE B 1 5 ? 26.672 71.875 -42.125 1 29.53 5 ILE B N 1
ATOM 1225 C CA . ILE B 1 5 ? 26 70.625 -42.344 1 29.53 5 ILE B CA 1
ATOM 1226 C C . ILE B 1 5 ? 26.016 69.75 -41.062 1 29.53 5 ILE B C 1
ATOM 1228 O O . ILE B 1 5 ? 27.078 69.438 -40.562 1 29.53 5 ILE B O 1
ATOM 1232 N N . LEU B 1 6 ? 25.172 70.062 -40 1 25.88 6 LEU B N 1
ATOM 1233 C CA . LEU B 1 6 ? 25.125 69.438 -38.688 1 25.88 6 LEU B CA 1
ATOM 1234 C C . LEU B 1 6 ? 24.891 67.938 -38.812 1 25.88 6 LEU B C 1
ATOM 1236 O O . LEU B 1 6 ? 23.953 67.5 -39.5 1 25.88 6 LEU B O 1
ATOM 1240 N N . LEU B 1 7 ? 25.984 67.062 -38.75 1 27.06 7 LEU B N 1
ATOM 1241 C CA . LEU B 1 7 ? 26.25 65.688 -38.812 1 27.06 7 LEU B CA 1
ATOM 1242 C C . LEU B 1 7 ? 25.5 64.938 -37.719 1 27.06 7 LEU B C 1
ATOM 1244 O O . LEU B 1 7 ? 25.766 65.125 -36.531 1 27.06 7 LEU B O 1
ATOM 1248 N N . ALA B 1 8 ? 24.203 64.688 -37.812 1 28.3 8 ALA B N 1
ATOM 1249 C CA . ALA B 1 8 ? 23.344 64 -36.844 1 28.3 8 ALA B CA 1
ATOM 1250 C C . ALA B 1 8 ? 23.797 62.562 -36.625 1 28.3 8 ALA B C 1
ATOM 1252 O O . ALA B 1 8 ? 23.844 61.781 -37.562 1 28.3 8 ALA B O 1
ATOM 1253 N N . ALA B 1 9 ? 24.797 62.312 -35.688 1 27.36 9 ALA B N 1
ATOM 1254 C CA . ALA B 1 9 ? 25.422 61.062 -35.281 1 27.36 9 ALA B CA 1
ATOM 1255 C C . ALA B 1 9 ? 24.391 60.031 -34.844 1 27.36 9 ALA B C 1
ATOM 1257 O O . ALA B 1 9 ? 23.531 60.312 -34 1 27.36 9 ALA B O 1
ATOM 1258 N N . GLY B 1 10 ? 23.906 59.094 -35.719 1 27.28 10 GLY B N 1
ATOM 1259 C CA . GLY B 1 10 ? 23.016 57.938 -35.625 1 27.28 10 GLY B CA 1
ATOM 1260 C C . GLY B 1 10 ? 23.453 56.938 -34.562 1 27.28 10 GLY B C 1
ATOM 1261 O O . GLY B 1 10 ? 24.5 56.312 -34.688 1 27.28 10 GLY B O 1
ATOM 1262 N N . LEU B 1 11 ? 23.406 57.281 -33.219 1 27.78 11 LEU B N 1
ATOM 1263 C CA . LEU B 1 11 ? 23.844 56.406 -32.125 1 27.78 11 LEU B CA 1
ATOM 1264 C C . LEU B 1 11 ? 23.125 55.062 -32.188 1 27.78 11 LEU B C 1
ATOM 1266 O O . LEU B 1 11 ? 21.891 55 -32.125 1 27.78 11 LEU B O 1
ATOM 1270 N N . CYS B 1 12 ? 23.641 54.062 -32.938 1 29.58 12 CYS B N 1
ATOM 1271 C CA . CYS B 1 12 ? 23.281 52.656 -33.094 1 29.58 12 CYS B CA 1
ATOM 1272 C C . CYS B 1 12 ? 23.234 51.969 -31.719 1 29.58 12 CYS B C 1
ATOM 1274 O O . CYS B 1 12 ? 24.266 51.781 -31.062 1 29.58 12 CYS B O 1
ATOM 1276 N N . GLY B 1 13 ? 22.312 52.312 -30.781 1 25 13 GLY B N 1
ATOM 1277 C CA . GLY B 1 13 ? 22.25 51.656 -29.484 1 25 13 GLY B CA 1
ATOM 1278 C C . GLY B 1 13 ? 22.141 50.156 -29.562 1 25 13 GLY B C 1
ATOM 1279 O O . GLY B 1 13 ? 21.312 49.625 -30.297 1 25 13 GLY B O 1
ATOM 1280 N N . ALA B 1 14 ? 23.281 49.375 -29.562 1 28.56 14 ALA B N 1
ATOM 1281 C CA . ALA B 1 14 ? 23.438 47.938 -29.453 1 28.56 14 ALA B CA 1
ATOM 1282 C C . ALA B 1 14 ? 22.594 47.375 -28.312 1 28.56 14 ALA B C 1
ATOM 1284 O O . ALA B 1 14 ? 22.797 47.719 -27.156 1 28.56 14 ALA B O 1
ATOM 1285 N N . ARG B 1 15 ? 21.312 47.062 -28.562 1 28.61 15 ARG B N 1
ATOM 1286 C CA . ARG B 1 15 ? 20.469 46.312 -27.625 1 28.61 15 ARG B CA 1
ATOM 1287 C C . ARG B 1 15 ? 21.094 45 -27.234 1 28.61 15 ARG B C 1
ATOM 1289 O O . ARG B 1 15 ? 21.344 44.156 -28.094 1 28.61 15 ARG B O 1
ATOM 1296 N N . ARG B 1 16 ? 22.109 45.031 -26.375 1 30.12 16 ARG B N 1
ATOM 1297 C CA . ARG B 1 16 ? 22.609 43.781 -25.812 1 30.12 16 ARG B CA 1
ATOM 1298 C C . ARG B 1 16 ? 21.453 42.906 -25.281 1 30.12 16 ARG B C 1
ATOM 1300 O O . ARG B 1 16 ? 20.703 43.344 -24.422 1 30.12 16 ARG B O 1
ATOM 1307 N N . ALA B 1 17 ? 20.859 42.062 -26.109 1 30.14 17 ALA B N 1
ATOM 1308 C CA . ALA B 1 17 ? 19.938 41 -25.719 1 30.14 17 ALA B CA 1
ATOM 1309 C C . ALA B 1 17 ? 20.5 40.156 -24.594 1 30.14 17 ALA B C 1
ATOM 1311 O O . ALA B 1 17 ? 21.578 39.562 -24.734 1 30.14 17 ALA B O 1
ATOM 1312 N N . GLU B 1 18 ? 20.359 40.625 -23.344 1 28.53 18 GLU B N 1
ATOM 1313 C CA . GLU B 1 18 ? 20.719 39.781 -22.203 1 28.53 18 GLU B CA 1
ATOM 1314 C C . GLU B 1 18 ? 20.094 38.375 -22.344 1 28.53 18 GLU B C 1
ATOM 1316 O O . GLU B 1 18 ? 18.906 38.25 -22.609 1 28.53 18 GLU B O 1
ATOM 1321 N N . ALA B 1 19 ? 20.875 37.375 -22.781 1 33.03 19 ALA B N 1
ATOM 1322 C CA . ALA B 1 19 ? 20.562 35.938 -22.75 1 33.03 19 ALA B CA 1
ATOM 1323 C C . ALA B 1 19 ? 19.922 35.562 -21.406 1 33.03 19 ALA B C 1
ATOM 1325 O O . ALA B 1 19 ? 20.531 35.719 -20.359 1 33.03 19 ALA B O 1
ATOM 1326 N N . VAL B 1 20 ? 18.625 35.781 -21.25 1 27.03 20 VAL B N 1
ATOM 1327 C CA . VAL B 1 20 ? 17.938 35.188 -20.109 1 27.03 20 VAL B CA 1
ATOM 1328 C C . VAL B 1 20 ? 18.406 33.75 -19.906 1 27.03 20 VAL B C 1
ATOM 1330 O O . VAL B 1 20 ? 18.359 32.938 -20.828 1 27.03 20 VAL B O 1
ATOM 1333 N N . ALA B 1 21 ? 19.516 33.562 -19.25 1 33.69 21 ALA B N 1
ATOM 1334 C CA . ALA B 1 21 ? 19.922 32.25 -18.766 1 33.69 21 ALA B CA 1
ATOM 1335 C C . ALA B 1 21 ? 18.703 31.422 -18.344 1 33.69 21 ALA B C 1
ATOM 1337 O O . ALA B 1 21 ? 17.797 31.922 -17.703 1 33.69 21 ALA B O 1
ATOM 1338 N N . GLY B 1 22 ? 18.359 30.406 -19.141 1 30.16 22 GLY B N 1
ATOM 1339 C CA . GLY B 1 22 ? 17.359 29.391 -18.922 1 30.16 22 GLY B CA 1
ATOM 1340 C C . GLY B 1 22 ? 17.266 28.938 -17.484 1 30.16 22 GLY B C 1
ATOM 1341 O O . GLY B 1 22 ? 18.188 29.156 -16.703 1 30.16 22 GLY B O 1
ATOM 1342 N N . PRO B 1 23 ? 16.016 28.844 -16.969 1 32.16 23 PRO B N 1
ATOM 1343 C CA . PRO B 1 23 ? 15.852 28.406 -15.578 1 32.16 23 PRO B CA 1
ATOM 1344 C C . PRO B 1 23 ? 16.766 27.25 -15.219 1 32.16 23 PRO B C 1
ATOM 1346 O O . PRO B 1 23 ? 17.094 26.422 -16.078 1 32.16 23 PRO B O 1
ATOM 1349 N N . ARG B 1 24 ? 17.828 27.5 -14.562 1 32.47 24 ARG B N 1
ATOM 1350 C CA . ARG B 1 24 ? 18.578 26.438 -13.914 1 32.47 24 ARG B CA 1
ATOM 1351 C C . ARG B 1 24 ? 17.641 25.344 -13.406 1 32.47 24 ARG B C 1
ATOM 1353 O O . ARG B 1 24 ? 16.688 25.625 -12.688 1 32.47 24 ARG B O 1
ATOM 1360 N N . ARG B 1 25 ? 17.484 24.281 -14.164 1 32.47 25 ARG B N 1
ATOM 1361 C CA . ARG B 1 25 ? 16.891 23.078 -13.586 1 32.47 25 ARG B CA 1
ATOM 1362 C C . ARG B 1 25 ? 17.375 22.859 -12.156 1 32.47 25 ARG B C 1
ATOM 1364 O O . ARG B 1 25 ? 18.578 22.719 -11.922 1 32.47 25 ARG B O 1
ATOM 1371 N N . ALA B 1 26 ? 16.656 23.391 -11.203 1 30.17 26 ALA B N 1
ATOM 1372 C CA . ALA B 1 26 ? 16.922 23.031 -9.812 1 30.17 26 ALA B CA 1
ATOM 1373 C C . ALA B 1 26 ? 17.312 21.562 -9.695 1 30.17 26 ALA B C 1
ATOM 1375 O O . ALA B 1 26 ? 16.516 20.672 -10.016 1 30.17 26 ALA B O 1
ATOM 1376 N N . GLN B 1 27 ? 18.531 21.203 -9.938 1 28.44 27 GLN B N 1
ATOM 1377 C CA . GLN B 1 27 ? 18.969 19.875 -9.516 1 28.44 27 GLN B CA 1
ATOM 1378 C C . GLN B 1 27 ? 18.469 19.547 -8.109 1 28.44 27 GLN B C 1
ATOM 1380 O O . GLN B 1 27 ? 18.859 20.203 -7.145 1 28.44 27 GLN B O 1
ATOM 1385 N N . VAL B 1 28 ? 17.234 19.172 -8.055 1 30.06 28 VAL B N 1
ATOM 1386 C CA . VAL B 1 28 ? 16.844 18.562 -6.789 1 30.06 28 VAL B CA 1
ATOM 1387 C C . VAL B 1 28 ? 17.922 17.594 -6.332 1 30.06 28 VAL B C 1
ATOM 1389 O O . VAL B 1 28 ? 18.203 16.609 -7.02 1 30.06 28 VAL B O 1
ATOM 1392 N N . ARG B 1 29 ? 18.984 18.078 -5.742 1 31.77 29 ARG B N 1
ATOM 1393 C CA . ARG B 1 29 ? 19.859 17.141 -5.039 1 31.77 29 ARG B CA 1
ATOM 1394 C C . ARG B 1 29 ? 19.047 16.016 -4.406 1 31.77 29 ARG B C 1
ATOM 1396 O O . ARG B 1 29 ? 18.125 16.266 -3.623 1 31.77 29 ARG B O 1
ATOM 1403 N N . GLY B 1 30 ? 18.953 14.922 -5.039 1 32.06 30 GLY B N 1
ATOM 1404 C CA . GLY B 1 30 ? 18.391 13.703 -4.473 1 32.06 30 GLY B CA 1
ATOM 1405 C C . GLY B 1 30 ? 18.906 13.414 -3.072 1 32.06 30 GLY B C 1
ATOM 1406 O O . GLY B 1 30 ? 20.094 13.234 -2.861 1 32.06 30 GLY B O 1
ATOM 1407 N N . ALA B 1 31 ? 18.453 14.125 -2.059 1 29.81 31 ALA B N 1
ATOM 1408 C CA . ALA B 1 31 ? 18.781 13.594 -0.739 1 29.81 31 ALA B CA 1
ATOM 1409 C C . ALA B 1 31 ? 18.812 12.062 -0.753 1 29.81 31 ALA B C 1
ATOM 1411 O O . ALA B 1 31 ? 17.797 11.414 -0.995 1 29.81 31 ALA B O 1
ATOM 1412 N N . ALA B 1 32 ? 19.906 11.5 -1.117 1 34.84 32 ALA B N 1
ATOM 1413 C CA . ALA B 1 32 ? 20.062 10.078 -0.797 1 34.84 32 ALA B CA 1
ATOM 1414 C C . ALA B 1 32 ? 19.438 9.75 0.553 1 34.84 32 ALA B C 1
ATOM 1416 O O . ALA B 1 32 ? 19.766 10.367 1.567 1 34.84 32 ALA B O 1
ATOM 1417 N N . GLY B 1 33 ? 18.172 9.438 0.588 1 35.06 33 GLY B N 1
ATOM 1418 C CA . GLY B 1 33 ? 17.5 9.008 1.797 1 35.06 33 GLY B CA 1
ATOM 1419 C C . GLY B 1 33 ? 18.375 8.211 2.734 1 35.06 33 GLY B C 1
ATOM 1420 O O . GLY B 1 33 ? 18.938 7.184 2.344 1 35.06 33 GLY B O 1
ATOM 1421 N N . VAL B 1 34 ? 19.109 8.703 3.568 1 36.41 34 VAL B N 1
ATOM 1422 C CA . VAL B 1 34 ? 19.688 7.98 4.699 1 36.41 34 VAL B CA 1
ATOM 1423 C C . VAL B 1 34 ? 18.766 6.816 5.082 1 36.41 34 VAL B C 1
ATOM 1425 O O . VAL B 1 34 ? 17.562 6.996 5.254 1 36.41 34 VAL B O 1
ATOM 1428 N N . THR B 1 35 ? 18.922 5.574 4.578 1 44.69 35 THR B N 1
ATOM 1429 C CA . THR B 1 35 ? 18.281 4.434 5.223 1 44.69 35 THR B CA 1
ATOM 1430 C C . THR B 1 35 ? 18.016 4.723 6.699 1 44.69 35 THR B C 1
ATOM 1432 O O . THR B 1 35 ? 18.969 4.871 7.48 1 44.69 35 THR B O 1
ATOM 1435 N N . ASP B 1 36 ? 17.25 5.582 7.012 1 45.97 36 ASP B N 1
ATOM 1436 C CA . ASP B 1 36 ? 17.016 5.832 8.438 1 45.97 36 ASP B CA 1
ATOM 1437 C C . ASP B 1 36 ? 16.719 4.531 9.18 1 45.97 36 ASP B C 1
ATOM 1439 O O . ASP B 1 36 ? 15.578 4.062 9.188 1 45.97 36 ASP B O 1
ATOM 1443 N N . GLY B 1 37 ? 17.641 3.473 9.305 1 54.47 37 GLY B N 1
ATOM 1444 C CA . GLY B 1 37 ? 17.734 2.418 10.305 1 54.47 37 GLY B CA 1
ATOM 1445 C C . GLY B 1 37 ? 16.891 2.676 11.531 1 54.47 37 GLY B C 1
ATOM 1446 O O . GLY B 1 37 ? 16.531 1.744 12.258 1 54.47 37 GLY B O 1
ATOM 1447 N N . ASN B 1 38 ? 16.25 3.818 11.547 1 79.56 38 ASN B N 1
ATOM 1448 C CA . ASN B 1 38 ? 15.562 4.262 12.758 1 79.56 38 ASN B CA 1
ATOM 1449 C C . ASN B 1 38 ? 14.117 3.768 12.797 1 79.56 38 ASN B C 1
ATOM 1451 O O . ASN B 1 38 ? 13.656 3.275 13.828 1 79.56 38 ASN B O 1
ATOM 1455 N N . GLU B 1 39 ? 13.484 3.617 11.617 1 83.94 39 GLU B N 1
ATOM 1456 C CA . GLU B 1 39 ? 12.094 3.176 11.656 1 83.94 39 GLU B CA 1
ATOM 1457 C C . GLU B 1 39 ? 12 1.686 11.969 1 83.94 39 GLU B C 1
ATOM 1459 O O . GLU B 1 39 ? 11.086 1.253 12.68 1 83.94 39 GLU B O 1
ATOM 1464 N N . VAL B 1 40 ? 12.922 0.905 11.461 1 88.12 40 VAL B N 1
ATOM 1465 C CA . VAL B 1 40 ? 12.984 -0.525 11.742 1 88.12 40 VAL B CA 1
ATOM 1466 C C . VAL B 1 40 ? 13.25 -0.749 13.234 1 88.12 40 VAL B C 1
ATOM 1468 O O . VAL B 1 40 ? 12.57 -1.559 13.875 1 88.12 40 VAL B O 1
ATOM 1471 N N . ALA B 1 41 ? 14.172 0.016 13.703 1 85.88 41 ALA B N 1
ATOM 1472 C CA . ALA B 1 41 ? 14.477 -0.079 15.133 1 85.88 41 ALA B CA 1
ATOM 1473 C C . ALA B 1 41 ? 13.273 0.336 15.977 1 85.88 41 ALA B C 1
ATOM 1475 O O . ALA B 1 41 ? 12.977 -0.302 16.984 1 85.88 41 ALA B O 1
ATOM 1476 N N . LYS B 1 42 ? 12.625 1.373 15.617 1 84.88 42 LYS B N 1
ATOM 1477 C CA . LYS B 1 42 ? 11.43 1.83 16.328 1 84.88 42 LYS B CA 1
ATOM 1478 C C . LYS B 1 42 ? 10.328 0.779 16.281 1 84.88 42 LYS B C 1
ATOM 1480 O O . LYS B 1 42 ? 9.625 0.568 17.266 1 84.88 42 LYS B O 1
ATOM 1485 N N . ALA B 1 43 ? 10.188 0.137 15.148 1 86.69 43 ALA B N 1
ATOM 1486 C CA . ALA B 1 43 ? 9.156 -0.889 14.992 1 86.69 43 ALA B CA 1
ATOM 1487 C C . ALA B 1 43 ? 9.422 -2.076 15.914 1 86.69 43 ALA B C 1
ATOM 1489 O O . ALA B 1 43 ? 8.484 -2.701 16.422 1 86.69 43 ALA B O 1
ATOM 1490 N N . GLN B 1 44 ? 10.656 -2.324 16.188 1 83.12 44 GLN B N 1
ATOM 1491 C CA . GLN B 1 44 ? 11.031 -3.441 17.047 1 83.12 44 GLN B CA 1
ATOM 1492 C C . GLN B 1 44 ? 10.703 -3.148 18.5 1 83.12 44 GLN B C 1
ATOM 1494 O O . GLN B 1 44 ? 10.555 -4.07 19.312 1 83.12 44 GLN B O 1
ATOM 1499 N N . LYS B 1 45 ? 10.578 -1.895 18.734 1 81.56 45 LYS B N 1
ATOM 1500 C CA . LYS B 1 45 ? 10.289 -1.481 20.109 1 81.56 45 LYS B CA 1
ATOM 1501 C C . LYS B 1 45 ? 8.812 -1.135 20.281 1 81.56 45 LYS B C 1
ATOM 1503 O O . LYS B 1 45 ? 8.305 -1.076 21.406 1 81.56 45 LYS B O 1
ATOM 1508 N N . ALA B 1 46 ? 8.258 -0.974 19.125 1 80.56 46 ALA B N 1
ATOM 1509 C CA . ALA B 1 46 ? 6.852 -0.575 19.172 1 80.56 46 ALA B CA 1
ATOM 1510 C C . ALA B 1 46 ? 5.949 -1.768 19.469 1 80.56 46 ALA B C 1
ATOM 1512 O O . ALA B 1 46 ? 6.262 -2.902 19.109 1 80.56 46 ALA B O 1
ATOM 1513 N N . ALA B 1 47 ? 4.961 -1.693 20.344 1 73.56 47 ALA B N 1
ATOM 1514 C CA . ALA B 1 47 ? 3.984 -2.742 20.625 1 73.56 47 ALA B CA 1
ATOM 1515 C C . ALA B 1 47 ? 2.561 -2.242 20.391 1 73.56 47 ALA B C 1
ATOM 1517 O O . ALA B 1 47 ? 2.271 -1.061 20.594 1 73.56 47 ALA B O 1
ATOM 1518 N N . PRO B 1 48 ? 1.754 -3.184 19.781 1 65.31 48 PRO B N 1
ATOM 1519 C CA . PRO B 1 48 ? 0.351 -2.762 19.797 1 65.31 48 PRO B CA 1
ATOM 1520 C C . PRO B 1 48 ? -0.188 -2.531 21.203 1 65.31 48 PRO B C 1
ATOM 1522 O O . PRO B 1 48 ? -0.094 -3.416 22.047 1 65.31 48 PRO B O 1
ATOM 1525 N N . ARG B 1 49 ? 0.24 -1.505 21.844 1 56.75 49 ARG B N 1
ATOM 1526 C CA . ARG B 1 49 ? -0.008 -1.266 23.266 1 56.75 49 ARG B CA 1
ATOM 1527 C C . ARG B 1 49 ? -1.504 -1.223 23.562 1 56.75 49 ARG B C 1
ATOM 1529 O O . ARG B 1 49 ? -1.93 -0.622 24.547 1 56.75 49 ARG B O 1
ATOM 1536 N N . GLY B 1 50 ? -2.248 -1.9 22.844 1 61.25 50 GLY B N 1
ATOM 1537 C CA . GLY B 1 50 ? -3.666 -1.739 23.141 1 61.25 50 GLY B CA 1
ATOM 1538 C C . GLY B 1 50 ? -4.418 -1.022 22.031 1 61.25 50 GLY B C 1
ATOM 1539 O O . GLY B 1 50 ? -4.219 -1.307 20.844 1 61.25 50 GLY B O 1
ATOM 1540 N N . ALA B 1 51 ? -5.191 -0.017 22.516 1 68.69 51 ALA B N 1
ATOM 1541 C CA . ALA B 1 51 ? -5.984 0.753 21.562 1 68.69 51 ALA B CA 1
ATOM 1542 C C . ALA B 1 51 ? -5.086 1.604 20.656 1 68.69 51 ALA B C 1
ATOM 1544 O O . ALA B 1 51 ? -4.055 2.109 21.109 1 68.69 51 ALA B O 1
ATOM 1545 N N . ALA B 1 52 ? -5.352 1.58 19.344 1 78.81 52 ALA B N 1
ATOM 1546 C CA . ALA B 1 52 ? -4.625 2.475 18.453 1 78.81 52 ALA B CA 1
ATOM 1547 C C . ALA B 1 52 ? -4.648 3.91 18.969 1 78.81 52 ALA B C 1
ATOM 1549 O O . ALA B 1 52 ? -5.672 4.375 19.484 1 78.81 52 ALA B O 1
ATOM 1550 N N . PRO B 1 53 ? -3.455 4.523 18.969 1 74 53 PRO B N 1
ATOM 1551 C CA . PRO B 1 53 ? -3.49 5.945 19.328 1 74 53 PRO B CA 1
ATOM 1552 C C . PRO B 1 53 ? -4.531 6.727 18.531 1 74 53 PRO B C 1
ATOM 1554 O O . PRO B 1 53 ? -4.887 6.328 17.406 1 74 53 PRO B O 1
ATOM 1557 N N . THR B 1 54 ? -5.066 7.656 19.156 1 73.31 54 THR B N 1
ATOM 1558 C CA . THR B 1 54 ? -6.043 8.508 18.484 1 73.31 54 THR B CA 1
ATOM 1559 C C . THR B 1 54 ? -5.371 9.336 17.391 1 73.31 54 THR B C 1
ATOM 1561 O O . THR B 1 54 ? -4.156 9.531 17.406 1 73.31 54 THR B O 1
ATOM 1564 N N . VAL B 1 55 ? -6.125 9.75 16.5 1 74.44 55 VAL B N 1
ATOM 1565 C CA . VAL B 1 55 ? -5.66 10.648 15.445 1 74.44 55 VAL B CA 1
ATOM 1566 C C . VAL B 1 55 ? -5.035 11.898 16.062 1 74.44 55 VAL B C 1
ATOM 1568 O O . VAL B 1 55 ? -3.996 12.375 15.602 1 74.44 55 VAL B O 1
ATOM 1571 N N . SER B 1 56 ? -5.707 12.344 17.125 1 68.06 56 SER B N 1
ATOM 1572 C CA . SER B 1 56 ? -5.203 13.539 17.797 1 68.06 56 SER B CA 1
ATOM 1573 C C . SER B 1 56 ? -3.811 13.305 18.375 1 68.06 56 SER B C 1
ATOM 1575 O O . SER B 1 56 ? -2.949 14.188 18.297 1 68.06 56 SER B O 1
ATOM 1577 N N . TRP B 1 57 ? -3.688 12.227 18.953 1 73.25 57 TRP B N 1
ATOM 1578 C CA . TRP B 1 57 ? -2.385 11.875 19.5 1 73.25 57 TRP B CA 1
ATOM 1579 C C . TRP B 1 57 ? -1.319 11.836 18.422 1 73.25 57 TRP B C 1
ATOM 1581 O O . TRP B 1 57 ? -0.206 12.336 18.609 1 73.25 57 TRP B O 1
ATOM 1591 N N . ILE B 1 58 ? -1.646 11.305 17.359 1 73.81 58 ILE B N 1
ATOM 1592 C CA . ILE B 1 58 ? -0.719 11.203 16.234 1 73.81 58 ILE B CA 1
ATOM 1593 C C . ILE B 1 58 ? -0.374 12.602 15.719 1 73.81 58 ILE B C 1
ATOM 1595 O O . ILE B 1 58 ? 0.795 12.906 15.469 1 73.81 58 ILE B O 1
ATOM 1599 N N . LEU B 1 59 ? -1.348 13.422 15.617 1 70.44 59 LEU B N 1
ATOM 1600 C CA . LEU B 1 59 ? -1.127 14.766 15.109 1 70.44 59 LEU B CA 1
ATOM 1601 C C . LEU B 1 59 ? -0.229 15.562 16.047 1 70.44 59 LEU B C 1
ATOM 1603 O O . LEU B 1 59 ? 0.614 16.344 15.594 1 70.44 59 LEU B O 1
ATOM 1607 N N . ASP B 1 60 ? -0.486 15.344 17.328 1 65.56 60 ASP B N 1
ATOM 1608 C CA . ASP B 1 60 ? 0.282 16.094 18.312 1 65.56 60 ASP B CA 1
ATOM 1609 C C . ASP B 1 60 ? 1.766 15.727 18.234 1 65.56 60 ASP B C 1
ATOM 1611 O O . ASP B 1 60 ? 2.623 16.547 18.578 1 65.56 60 ASP B O 1
ATOM 1615 N N . ARG B 1 61 ? 1.967 14.609 17.969 1 61.66 61 ARG B N 1
ATOM 1616 C CA . ARG B 1 61 ? 3.348 14.141 17.953 1 61.66 61 ARG B CA 1
ATOM 1617 C C . ARG B 1 61 ? 3.961 14.289 16.562 1 61.66 61 ARG B C 1
ATOM 1619 O O . ARG B 1 61 ? 5.148 14.023 16.375 1 61.66 61 ARG B O 1
ATOM 1626 N N . SER B 1 62 ? 3.088 14.508 15.742 1 59.53 62 SER B N 1
ATOM 1627 C CA . SER B 1 62 ? 3.564 14.836 14.398 1 59.53 62 SER B CA 1
ATOM 1628 C C . SER B 1 62 ? 3.775 16.328 14.234 1 59.53 62 SER B C 1
ATOM 1630 O O . SER B 1 62 ? 3.121 17.141 14.906 1 59.53 62 SER B O 1
ATOM 1632 N N . LEU B 1 63 ? 5.016 16.922 14.398 1 53.28 63 LEU B N 1
ATOM 1633 C CA . LEU B 1 63 ? 5.207 18.359 14.242 1 53.28 63 LEU B CA 1
ATOM 1634 C C . LEU B 1 63 ? 4.125 18.953 13.352 1 53.28 63 LEU B C 1
ATOM 1636 O O . LEU B 1 63 ? 3.574 18.281 12.492 1 53.28 63 LEU B O 1
ATOM 1640 N N . PRO B 1 64 ? 3.541 20.109 13.766 1 51.94 64 PRO B N 1
ATOM 1641 C CA . PRO B 1 64 ? 2.449 20.766 13.047 1 51.94 64 PRO B CA 1
ATOM 1642 C C . PRO B 1 64 ? 2.533 20.562 11.531 1 51.94 64 PRO B C 1
ATOM 1644 O O . PRO B 1 64 ? 3.236 21.312 10.844 1 51.94 64 PRO B O 1
ATOM 1647 N N . ALA B 1 65 ? 2.857 19.438 11.125 1 57 65 ALA B N 1
ATOM 1648 C CA . ALA B 1 65 ? 2.875 19.281 9.672 1 57 65 ALA B CA 1
ATOM 1649 C C . ALA B 1 65 ? 1.484 19.5 9.078 1 57 65 ALA B C 1
ATOM 1651 O O . ALA B 1 65 ? 0.488 19.5 9.805 1 57 65 ALA B O 1
ATOM 1652 N N . GLY B 1 66 ? 1.273 20.156 7.965 1 77 66 GLY B N 1
ATOM 1653 C CA . GLY B 1 66 ? 0.201 20.656 7.117 1 77 66 GLY B CA 1
ATOM 1654 C C . GLY B 1 66 ? -0.802 19.594 6.73 1 77 66 GLY B C 1
ATOM 1655 O O . GLY B 1 66 ? -0.471 18.656 5.996 1 77 66 GLY B O 1
ATOM 1656 N N . VAL B 1 67 ? -1.987 19.719 7.438 1 88.5 67 VAL B N 1
ATOM 1657 C CA . VAL B 1 67 ? -3.143 18.938 6.996 1 88.5 67 VAL B CA 1
ATOM 1658 C C . VAL B 1 67 ? -3.426 19.219 5.523 1 88.5 67 VAL B C 1
ATOM 1660 O O . VAL B 1 67 ? -3.514 20.375 5.113 1 88.5 67 VAL B O 1
ATOM 1663 N N . LEU B 1 68 ? -3.477 18.172 4.883 1 93.38 68 LEU B N 1
ATOM 1664 C CA . LEU B 1 68 ? -3.691 18.312 3.447 1 93.38 68 LEU B CA 1
ATOM 1665 C C . LEU B 1 68 ? -5.16 18.078 3.092 1 93.38 68 LEU B C 1
ATOM 1667 O O . LEU B 1 68 ? -5.645 18.609 2.086 1 93.38 68 LEU B O 1
ATOM 1671 N N . TYR B 1 69 ? -5.816 17.328 3.885 1 95.12 69 TYR B N 1
ATOM 1672 C CA . TYR B 1 69 ? -7.207 16.953 3.648 1 95.12 69 TYR B CA 1
ATOM 1673 C C . TYR B 1 69 ? -7.832 16.359 4.902 1 95.12 69 TYR B C 1
ATOM 1675 O O . TYR B 1 69 ? -7.16 15.672 5.672 1 95.12 69 TYR B O 1
ATOM 1683 N N . GLU B 1 70 ? -9.078 16.641 5.094 1 93.69 70 GLU B N 1
ATOM 1684 C CA . GLU B 1 70 ? -9.82 16.031 6.199 1 93.69 70 GLU B CA 1
ATOM 1685 C C . GLU B 1 70 ? -11.289 15.844 5.836 1 93.69 70 GLU B C 1
ATOM 1687 O O . GLU B 1 70 ? -11.898 16.703 5.211 1 93.69 70 GLU B O 1
ATOM 1692 N N . ASP B 1 71 ? -11.82 14.711 6.191 1 96 71 ASP B N 1
ATOM 1693 C CA . ASP B 1 71 ? -13.266 14.5 6.184 1 96 71 ASP B CA 1
ATOM 1694 C C . ASP B 1 71 ? -13.703 13.68 7.395 1 96 71 ASP B C 1
ATOM 1696 O O . ASP B 1 71 ? -12.961 13.547 8.367 1 96 71 ASP B O 1
ATOM 1700 N N . GLN B 1 72 ? -14.914 13.148 7.367 1 96.12 72 GLN B N 1
ATOM 1701 C CA . GLN B 1 72 ? -15.461 12.461 8.531 1 96.12 72 GLN B CA 1
ATOM 1702 C C . GLN B 1 72 ? -14.766 11.117 8.75 1 96.12 72 GLN B C 1
ATOM 1704 O O . GLN B 1 72 ? -14.742 10.602 9.867 1 96.12 72 GLN B O 1
ATOM 1709 N N . GLN B 1 73 ? -14.102 10.625 7.758 1 97.5 73 GLN B N 1
ATOM 1710 C CA . GLN B 1 73 ? -13.625 9.25 7.828 1 97.5 73 GLN B CA 1
ATOM 1711 C C . GLN B 1 73 ? -12.109 9.188 7.941 1 97.5 73 GLN B C 1
ATOM 1713 O O . GLN B 1 73 ? -11.547 8.18 8.367 1 97.5 73 GLN B O 1
ATOM 1718 N N . CYS B 1 74 ? -11.422 10.289 7.5 1 96.5 74 CYS B N 1
ATOM 1719 C CA . CYS B 1 74 ? -9.969 10.164 7.504 1 96.5 74 CYS B CA 1
ATOM 1720 C C . CYS B 1 74 ? -9.305 11.531 7.504 1 96.5 74 CYS B C 1
ATOM 1722 O O . CYS B 1 74 ? -9.977 12.555 7.379 1 96.5 74 CYS B O 1
ATOM 1724 N N . LEU B 1 75 ? -8.023 11.562 7.832 1 94 75 LEU B N 1
ATOM 1725 C CA . LEU B 1 75 ? -7.133 12.719 7.848 1 94 75 LEU B CA 1
ATOM 1726 C C . LEU B 1 75 ? -5.895 12.461 6.996 1 94 75 LEU B C 1
ATOM 1728 O O . LEU B 1 75 ? -5.34 11.359 7.016 1 94 75 LEU B O 1
ATOM 1732 N N . VAL B 1 76 ? -5.477 13.469 6.223 1 95.81 76 VAL B N 1
ATOM 1733 C CA . VAL B 1 76 ? -4.242 13.43 5.449 1 95.81 76 VAL B CA 1
ATOM 1734 C C . VAL B 1 76 ? -3.297 14.531 5.93 1 95.81 76 VAL B C 1
ATOM 1736 O O . VAL B 1 76 ? -3.695 15.688 6.047 1 95.81 76 VAL B O 1
ATOM 1739 N N . PHE B 1 77 ? -2.035 14.156 6.176 1 91.5 77 PHE B N 1
ATOM 1740 C CA . PHE B 1 77 ? -1.074 15.133 6.68 1 91.5 77 PHE B CA 1
ATOM 1741 C C . PHE B 1 77 ? 0.348 14.727 6.305 1 91.5 77 PHE B C 1
ATOM 1743 O O . PHE B 1 77 ? 0.608 13.562 5.996 1 91.5 77 PHE B O 1
ATOM 1750 N N . ARG B 1 78 ? 1.164 15.648 6.27 1 88.5 78 ARG B N 1
ATOM 1751 C CA . ARG B 1 78 ? 2.562 15.367 5.953 1 88.5 78 ARG B CA 1
ATOM 1752 C C . ARG B 1 78 ? 3.283 14.766 7.156 1 88.5 78 ARG B C 1
ATOM 1754 O O . ARG B 1 78 ? 3.105 15.219 8.289 1 88.5 78 ARG B O 1
ATOM 1761 N N . GLY B 1 79 ? 3.914 13.633 6.953 1 75.56 79 GLY B N 1
ATOM 1762 C CA . GLY B 1 79 ? 4.648 12.984 8.031 1 75.56 79 GLY B CA 1
ATOM 1763 C C . GLY B 1 79 ? 5.875 13.766 8.461 1 75.56 79 GLY B C 1
ATOM 1764 O O . GLY B 1 79 ? 6.371 14.617 7.727 1 75.56 79 GLY B O 1
ATOM 1765 N N . ALA B 1 80 ? 6.293 13.562 9.633 1 69.75 80 ALA B N 1
ATOM 1766 C CA . ALA B 1 80 ? 7.438 14.258 10.211 1 69.75 80 ALA B CA 1
ATOM 1767 C C . ALA B 1 80 ? 8.734 13.836 9.539 1 69.75 80 ALA B C 1
ATOM 1769 O O . ALA B 1 80 ? 9.648 14.648 9.359 1 69.75 80 ALA B O 1
ATOM 1770 N N . ALA B 1 81 ? 8.859 12.586 9.234 1 78 81 ALA B N 1
ATOM 1771 C CA . ALA B 1 81 ? 10.094 12.055 8.656 1 78 81 ALA B CA 1
ATOM 1772 C C . ALA B 1 81 ? 9.875 11.625 7.207 1 78 81 ALA B C 1
ATOM 1774 O O . ALA B 1 81 ? 9.641 10.445 6.93 1 78 81 ALA B O 1
ATOM 1775 N N . THR B 1 82 ? 10.109 12.57 6.348 1 86.12 82 THR B N 1
ATOM 1776 C CA . THR B 1 82 ? 9.828 12.328 4.934 1 86.12 82 THR B CA 1
ATOM 1777 C C . THR B 1 82 ? 10.883 11.398 4.328 1 86.12 82 THR B C 1
ATOM 1779 O O . THR B 1 82 ? 12.07 11.531 4.617 1 86.12 82 THR B O 1
ATOM 1782 N N . GLN B 1 83 ? 10.43 10.414 3.621 1 93.31 83 GLN B N 1
ATOM 1783 C CA . GLN B 1 83 ? 11.281 9.422 2.979 1 93.31 83 GLN B CA 1
ATOM 1784 C C . GLN B 1 83 ? 11.352 9.648 1.472 1 93.31 83 GLN B C 1
ATOM 1786 O O . GLN B 1 83 ? 12.039 8.914 0.759 1 93.31 83 GLN B O 1
ATOM 1791 N N . ALA B 1 84 ? 10.711 10.617 0.908 1 95.25 84 ALA B N 1
ATOM 1792 C CA . ALA B 1 84 ? 10.672 11.07 -0.48 1 95.25 84 ALA B CA 1
ATOM 1793 C C . ALA B 1 84 ? 10.312 12.555 -0.566 1 95.25 84 ALA B C 1
ATOM 1795 O O . ALA B 1 84 ? 9.82 13.133 0.403 1 95.25 84 ALA B O 1
ATOM 1796 N N . PRO B 1 85 ? 10.578 13.227 -1.7 1 95.62 85 PRO B N 1
ATOM 1797 C CA . PRO B 1 85 ? 10.25 14.648 -1.812 1 95.62 85 PRO B CA 1
ATOM 1798 C C . PRO B 1 85 ? 8.781 14.938 -1.479 1 95.62 85 PRO B C 1
ATOM 1800 O O . PRO B 1 85 ? 8.477 15.977 -0.887 1 95.62 85 PRO B O 1
ATOM 1803 N N . VAL B 1 86 ? 7.934 14.109 -1.9 1 95.81 86 VAL B N 1
ATOM 1804 C CA . VAL B 1 86 ? 6.543 14.133 -1.458 1 95.81 86 VAL B CA 1
ATOM 1805 C C . VAL B 1 86 ? 6.246 12.898 -0.613 1 95.81 86 VAL B C 1
ATOM 1807 O O . VAL B 1 86 ? 6.496 11.766 -1.041 1 95.81 86 VAL B O 1
ATOM 1810 N N . HIS B 1 87 ? 5.863 13.086 0.6 1 95.44 87 HIS B N 1
ATOM 1811 C CA . HIS B 1 87 ? 5.527 12.016 1.531 1 95.44 87 HIS B CA 1
ATOM 1812 C C . HIS B 1 87 ? 4.438 12.453 2.502 1 95.44 87 HIS B C 1
ATOM 1814 O O . HIS B 1 87 ? 4.641 13.375 3.301 1 95.44 87 HIS B O 1
ATOM 1820 N N . PHE B 1 88 ? 3.332 11.898 2.404 1 95.25 88 PHE B N 1
ATOM 1821 C CA . PHE B 1 88 ? 2.258 12.211 3.34 1 95.25 88 PHE B CA 1
ATOM 1822 C C . PHE B 1 88 ? 1.535 10.938 3.775 1 95.25 88 PHE B C 1
ATOM 1824 O O . PHE B 1 88 ? 1.766 9.867 3.215 1 95.25 88 PHE B O 1
ATOM 1831 N N . LEU B 1 89 ? 0.659 11.047 4.801 1 95.12 89 LEU B N 1
ATOM 1832 C CA . LEU B 1 89 ? -0.032 9.914 5.402 1 95.12 89 LEU B CA 1
ATOM 1833 C C . LEU B 1 89 ? -1.544 10.094 5.316 1 95.12 89 LEU B C 1
ATOM 1835 O O . LEU B 1 89 ? -2.055 11.203 5.488 1 95.12 89 LEU B O 1
ATOM 1839 N N . VAL B 1 90 ? -2.221 9.016 5.016 1 96.75 90 VAL B N 1
ATOM 1840 C CA . VAL B 1 90 ? -3.672 8.938 5.129 1 96.75 90 VAL B CA 1
ATOM 1841 C C . VAL B 1 90 ? -4.051 8.023 6.293 1 96.75 90 VAL B C 1
ATOM 1843 O O . VAL B 1 90 ? -3.66 6.859 6.324 1 96.75 90 VAL B O 1
ATOM 1846 N N . ILE B 1 91 ? -4.836 8.562 7.273 1 94.94 91 ILE B N 1
ATOM 1847 C CA . ILE B 1 91 ? -5.184 7.773 8.453 1 94.94 91 ILE B CA 1
ATOM 1848 C C . ILE B 1 91 ? -6.695 7.812 8.672 1 94.94 91 ILE B C 1
ATOM 1850 O O . ILE B 1 91 ? -7.336 8.836 8.438 1 94.94 91 ILE B O 1
ATOM 1854 N N . PRO B 1 92 ? -7.27 6.648 9.016 1 97.25 92 PRO B N 1
ATOM 1855 C CA . PRO B 1 92 ? -8.688 6.676 9.375 1 97.25 92 PRO B CA 1
ATOM 1856 C C . PRO B 1 92 ? -8.945 7.359 10.719 1 97.25 92 PRO B C 1
ATOM 1858 O O . PRO B 1 92 ? -8.102 7.293 11.617 1 97.25 92 PRO B O 1
ATOM 1861 N N . GLU B 1 93 ? -10.094 7.992 10.781 1 93.94 93 GLU B N 1
ATOM 1862 C CA . GLU B 1 93 ? -10.539 8.508 12.07 1 93.94 93 GLU B CA 1
ATOM 1863 C C . GLU B 1 93 ? -10.812 7.375 13.055 1 93.94 93 GLU B C 1
ATOM 1865 O O . GLU B 1 93 ? -10.547 7.512 14.258 1 93.94 93 GLU B O 1
ATOM 1870 N N . LYS B 1 94 ? -11.383 6.312 12.523 1 93.81 94 LYS B N 1
ATOM 1871 C CA . LYS B 1 94 ? -11.578 5.121 13.344 1 93.81 94 LYS B CA 1
ATOM 1872 C C . LYS B 1 94 ? -10.242 4.574 13.852 1 93.81 94 LYS B C 1
ATOM 1874 O O . LYS B 1 94 ? -9.312 4.383 13.062 1 93.81 94 LYS B O 1
ATOM 1879 N N . PRO B 1 95 ? -10.117 4.379 15.164 1 93.31 95 PRO B N 1
ATOM 1880 C CA . PRO B 1 95 ? -8.852 3.871 15.695 1 93.31 95 PRO B CA 1
ATOM 1881 C C . PRO B 1 95 ? -8.633 2.393 15.391 1 93.31 95 PRO B C 1
ATOM 1883 O O . PRO B 1 95 ? -9.141 1.525 16.094 1 93.31 95 PRO B O 1
ATOM 1886 N N . ILE B 1 96 ? -7.934 2.109 14.359 1 94.62 96 ILE B N 1
ATOM 1887 C CA . ILE B 1 96 ? -7.508 0.767 13.977 1 94.62 96 ILE B CA 1
ATOM 1888 C C . ILE B 1 96 ? -5.988 0.656 14.094 1 94.62 96 ILE B C 1
ATOM 1890 O O . ILE B 1 96 ? -5.254 1.367 13.406 1 94.62 96 ILE B O 1
ATOM 1894 N N . PRO B 1 97 ? -5.512 -0.189 14.859 1 93.88 97 PRO B N 1
ATOM 1895 C CA . PRO B 1 97 ? -4.066 -0.224 15.094 1 93.88 97 PRO B CA 1
ATOM 1896 C C . PRO B 1 97 ? -3.275 -0.65 13.859 1 93.88 97 PRO B C 1
ATOM 1898 O O . PRO B 1 97 ? -2.242 -0.052 13.555 1 93.88 97 PRO B O 1
ATOM 1901 N N . CYS B 1 98 ? -3.738 -1.769 13.18 1 95.75 98 CYS B N 1
ATOM 1902 C CA . CYS B 1 98 ? -2.986 -2.365 12.086 1 95.75 98 CYS B CA 1
ATOM 1903 C C . CYS B 1 98 ? -3.924 -2.881 11 1 95.75 98 CYS B C 1
ATOM 1905 O O . CYS B 1 98 ? -5.094 -3.158 11.266 1 95.75 98 CYS B O 1
ATOM 1907 N N . ILE B 1 99 ? -3.363 -2.961 9.805 1 98.5 99 ILE B N 1
ATOM 1908 C CA . ILE B 1 99 ? -4.145 -3.482 8.688 1 98.5 99 ILE B CA 1
ATOM 1909 C C . ILE B 1 99 ? -4.551 -4.926 8.969 1 98.5 99 ILE B C 1
ATOM 1911 O O . ILE B 1 99 ? -5.617 -5.371 8.539 1 98.5 99 ILE B O 1
ATOM 1915 N N . SER B 1 100 ? -3.793 -5.641 9.836 1 98.12 100 SER B N 1
ATOM 1916 C CA . SER B 1 100 ? -4.113 -7.023 10.164 1 98.12 100 SER B CA 1
ATOM 1917 C C . SER B 1 100 ? -5.34 -7.105 11.07 1 98.12 100 SER B C 1
ATOM 1919 O O . SER B 1 100 ? -5.91 -8.18 11.25 1 98.12 100 SER B O 1
ATOM 1921 N N . GLN B 1 101 ? -5.832 -6 11.57 1 96.94 101 GLN B N 1
ATOM 1922 C CA . GLN B 1 101 ? -6.922 -6.02 12.539 1 96.94 101 GLN B CA 1
ATOM 1923 C C . GLN B 1 101 ? -8.203 -5.453 11.938 1 96.94 101 GLN B C 1
ATOM 1925 O O . GLN B 1 101 ? -9.211 -5.305 12.633 1 96.94 101 GLN B O 1
ATOM 1930 N N . VAL B 1 102 ? -8.172 -5.125 10.68 1 98 102 VAL B N 1
ATOM 1931 C CA . VAL B 1 102 ? -9.398 -4.656 10.047 1 98 102 VAL B CA 1
ATOM 1932 C C . VAL B 1 102 ? -10.375 -5.82 9.883 1 98 102 VAL B C 1
ATOM 1934 O O . VAL B 1 102 ? -9.961 -6.984 9.852 1 98 102 VAL B O 1
ATOM 1937 N N . GLU B 1 103 ? -11.609 -5.453 9.828 1 97.88 103 GLU B N 1
ATOM 1938 C CA . GLU B 1 103 ? -12.688 -6.43 9.68 1 97.88 103 GLU B CA 1
ATOM 1939 C C . GLU B 1 103 ? -13.562 -6.113 8.469 1 97.88 103 GLU B C 1
ATOM 1941 O O . GLU B 1 103 ? -13.414 -5.055 7.855 1 97.88 103 GLU B O 1
ATOM 1946 N N . GLU B 1 104 ? -14.453 -7.047 8.203 1 98.25 104 GLU B N 1
ATOM 1947 C CA . GLU B 1 104 ? -15.336 -6.891 7.043 1 98.25 104 GLU B CA 1
ATOM 1948 C C . GLU B 1 104 ? -16.094 -5.574 7.105 1 98.25 104 GLU B C 1
ATOM 1950 O O . GLU B 1 104 ? -16.359 -4.949 6.074 1 98.25 104 GLU B O 1
ATOM 1955 N N . GLU B 1 105 ? -16.438 -5.117 8.258 1 98.31 105 GLU B N 1
ATOM 1956 C CA . GLU B 1 105 ? -17.203 -3.887 8.422 1 98.31 105 GLU B CA 1
ATOM 1957 C C . GLU B 1 105 ? -16.391 -2.666 8.016 1 98.31 105 GLU B C 1
ATOM 1959 O O . GLU B 1 105 ? -16.938 -1.58 7.82 1 98.31 105 GLU B O 1
ATOM 1964 N N . ASP B 1 106 ? -15.062 -2.844 7.875 1 98.44 106 ASP B N 1
ATOM 1965 C CA . ASP B 1 106 ? -14.172 -1.739 7.531 1 98.44 106 ASP B CA 1
ATOM 1966 C C . ASP B 1 106 ? -13.984 -1.634 6.02 1 98.44 106 ASP B C 1
ATOM 1968 O O . ASP B 1 106 ? -13.234 -0.783 5.539 1 98.44 106 ASP B O 1
ATOM 1972 N N . ARG B 1 107 ? -14.703 -2.424 5.254 1 98.62 107 ARG B N 1
ATOM 1973 C CA . ARG B 1 107 ? -14.469 -2.525 3.816 1 98.62 107 ARG B CA 1
ATOM 1974 C C . ARG B 1 107 ? -14.633 -1.17 3.137 1 98.62 107 ARG B C 1
ATOM 1976 O O . ARG B 1 107 ? -13.766 -0.743 2.375 1 98.62 107 ARG B O 1
ATOM 1983 N N . LYS B 1 108 ? -15.703 -0.483 3.424 1 98.44 108 LYS B N 1
ATOM 1984 C CA . LYS B 1 108 ? -15.961 0.812 2.801 1 98.44 108 LYS B CA 1
ATOM 1985 C C . LYS B 1 108 ? -14.914 1.843 3.221 1 98.44 108 LYS B C 1
ATOM 1987 O O . LYS B 1 108 ? -14.469 2.65 2.404 1 98.44 108 LYS B O 1
ATOM 1992 N N . LEU B 1 109 ? -14.57 1.807 4.473 1 98.75 109 LEU B N 1
ATOM 1993 C CA . LEU B 1 109 ? -13.562 2.719 4.996 1 98.75 109 LEU B CA 1
ATOM 1994 C C . LEU B 1 109 ? -12.219 2.504 4.297 1 98.75 109 LEU B C 1
ATOM 1996 O O . LEU B 1 109 ? -11.562 3.467 3.893 1 98.75 109 LEU B O 1
ATOM 2000 N N . LEU B 1 110 ? -11.852 1.233 4.102 1 98.88 110 LEU B N 1
ATOM 2001 C CA . LEU B 1 110 ? -10.586 0.899 3.455 1 98.88 110 LEU B CA 1
ATOM 2002 C C . LEU B 1 110 ? -10.555 1.426 2.023 1 98.88 110 LEU B C 1
ATOM 2004 O O . LEU B 1 110 ? -9.555 2.006 1.595 1 98.88 110 LEU B O 1
ATOM 2008 N N . GLY B 1 111 ? -11.617 1.196 1.266 1 98.94 111 GLY B N 1
ATOM 2009 C CA . GLY B 1 111 ? -11.711 1.753 -0.074 1 98.94 111 GLY B CA 1
ATOM 2010 C C . GLY B 1 111 ? -11.625 3.268 -0.099 1 98.94 111 GLY B C 1
ATOM 2011 O O . GLY B 1 111 ? -10.977 3.844 -0.977 1 98.94 111 GLY B O 1
ATOM 2012 N N . HIS B 1 112 ? -12.25 3.916 0.88 1 98.94 112 HIS B N 1
ATOM 2013 C CA . HIS B 1 112 ? -12.227 5.371 0.993 1 98.94 112 HIS B CA 1
ATOM 2014 C C . HIS B 1 112 ? -10.812 5.883 1.222 1 98.94 112 HIS B C 1
ATOM 2016 O O . HIS B 1 112 ? -10.406 6.879 0.619 1 98.94 112 HIS B O 1
ATOM 2022 N N . LEU B 1 113 ? -10.055 5.223 2.053 1 98.88 113 LEU B N 1
ATOM 2023 C CA . LEU B 1 113 ? -8.688 5.645 2.326 1 98.88 113 LEU B CA 1
ATOM 2024 C C . LEU B 1 113 ? -7.852 5.637 1.05 1 98.88 113 LEU B C 1
ATOM 2026 O O . LEU B 1 113 ? -7.102 6.582 0.791 1 98.88 113 LEU B O 1
ATOM 2030 N N . LEU B 1 114 ? -8.008 4.578 0.211 1 98.94 114 LEU B N 1
ATOM 2031 C CA . LEU B 1 114 ? -7.242 4.484 -1.025 1 98.94 114 LEU B CA 1
ATOM 2032 C C . LEU B 1 114 ? -7.668 5.566 -2.014 1 98.94 114 LEU B C 1
ATOM 2034 O O . LEU B 1 114 ? -6.828 6.145 -2.705 1 98.94 114 LEU B O 1
ATOM 2038 N N . LEU B 1 115 ? -8.945 5.848 -2.061 1 98.94 115 LEU B N 1
ATOM 2039 C CA . LEU B 1 115 ? -9.445 6.883 -2.959 1 98.94 115 LEU B CA 1
ATOM 2040 C C . LEU B 1 115 ? -8.938 8.258 -2.537 1 98.94 115 LEU B C 1
ATOM 2042 O O . LEU B 1 115 ? -8.547 9.07 -3.383 1 98.94 115 LEU B O 1
ATOM 2046 N N . VAL B 1 116 ? -8.938 8.539 -1.252 1 98.88 116 VAL B N 1
ATOM 2047 C CA . VAL B 1 116 ? -8.445 9.812 -0.744 1 98.88 116 VAL B CA 1
ATOM 2048 C C . VAL B 1 116 ? -6.941 9.93 -1.003 1 98.88 116 VAL B C 1
ATOM 2050 O O . VAL B 1 116 ? -6.453 10.992 -1.392 1 98.88 116 VAL B O 1
ATOM 2053 N N . ALA B 1 117 ? -6.242 8.828 -0.809 1 98.81 117 ALA B N 1
ATOM 2054 C CA . ALA B 1 117 ? -4.805 8.82 -1.079 1 98.81 117 ALA B CA 1
ATOM 2055 C C . ALA B 1 117 ? -4.516 9.203 -2.527 1 98.81 117 ALA B C 1
ATOM 2057 O O . ALA B 1 117 ? -3.666 10.055 -2.793 1 98.81 117 ALA B O 1
ATOM 2058 N N . LYS B 1 118 ? -5.238 8.531 -3.416 1 98.44 118 LYS B N 1
ATOM 2059 C CA . LYS B 1 118 ? -5.016 8.805 -4.832 1 98.44 118 LYS B CA 1
ATOM 2060 C C . LYS B 1 118 ? -5.375 10.25 -5.176 1 98.44 118 LYS B C 1
ATOM 2062 O O . LYS B 1 118 ? -4.672 10.898 -5.953 1 98.44 118 LYS B O 1
ATOM 2067 N N . LYS B 1 119 ? -6.465 10.758 -4.625 1 98.56 119 LYS B N 1
ATOM 2068 C CA . LYS B 1 119 ? -6.883 12.141 -4.867 1 98.56 119 LYS B CA 1
ATOM 2069 C C . LYS B 1 119 ? -5.836 13.125 -4.371 1 98.56 119 LYS B C 1
ATOM 2071 O O . LYS B 1 119 ? -5.512 14.102 -5.059 1 98.56 119 LYS B O 1
ATOM 2076 N N . THR B 1 120 ? -5.32 12.906 -3.234 1 98.31 120 THR B N 1
ATOM 2077 C CA . THR B 1 120 ? -4.328 13.789 -2.639 1 98.31 120 THR B CA 1
ATOM 2078 C C . THR B 1 120 ? -3.006 13.703 -3.398 1 98.31 120 THR B C 1
ATOM 2080 O O . THR B 1 120 ? -2.297 14.703 -3.535 1 98.31 120 THR B O 1
ATOM 2083 N N . ALA B 1 121 ? -2.674 12.484 -3.869 1 98.56 121 ALA B N 1
ATOM 2084 C CA . ALA B 1 121 ? -1.484 12.328 -4.703 1 98.56 121 ALA B CA 1
ATOM 2085 C C . ALA B 1 121 ? -1.575 13.195 -5.953 1 98.56 121 ALA B C 1
ATOM 2087 O O . ALA B 1 121 ? -0.61 13.875 -6.32 1 98.56 121 ALA B O 1
ATOM 2088 N N . LYS B 1 122 ? -2.74 13.164 -6.539 1 98.19 122 LYS B N 1
ATOM 2089 C CA . LYS B 1 122 ? -2.965 13.992 -7.719 1 98.19 122 LYS B CA 1
ATOM 2090 C C . LYS B 1 122 ? -2.838 15.477 -7.379 1 98.19 122 LYS B C 1
ATOM 2092 O O . LYS B 1 122 ? -2.141 16.219 -8.07 1 98.19 122 LYS B O 1
ATOM 2097 N N . ALA B 1 123 ? -3.459 15.898 -6.328 1 97.69 123 ALA B N 1
ATOM 2098 C CA . ALA B 1 123 ? -3.412 17.281 -5.891 1 97.69 123 ALA B CA 1
ATOM 2099 C C . ALA B 1 123 ? -1.984 17.703 -5.555 1 97.69 123 ALA B C 1
ATOM 2101 O O . ALA B 1 123 ? -1.618 18.875 -5.723 1 97.69 123 ALA B O 1
ATOM 2102 N N . GLY B 1 124 ? -1.138 16.75 -5.121 1 96.25 124 GLY B N 1
ATOM 2103 C CA . GLY B 1 124 ? 0.239 17.016 -4.73 1 96.25 124 GLY B CA 1
ATOM 2104 C C . GLY B 1 124 ? 1.207 16.984 -5.895 1 96.25 124 GLY B C 1
ATOM 2105 O O . GLY B 1 124 ? 2.422 17.078 -5.707 1 96.25 124 GLY B O 1
ATOM 2106 N N . GLY B 1 125 ? 0.655 16.734 -7.105 1 97.12 125 GLY B N 1
ATOM 2107 C CA . GLY B 1 125 ? 1.482 16.812 -8.297 1 97.12 125 GLY B CA 1
ATOM 2108 C C . GLY B 1 125 ? 2.205 15.508 -8.602 1 97.12 125 GLY B C 1
ATOM 2109 O O . GLY B 1 125 ? 3.291 15.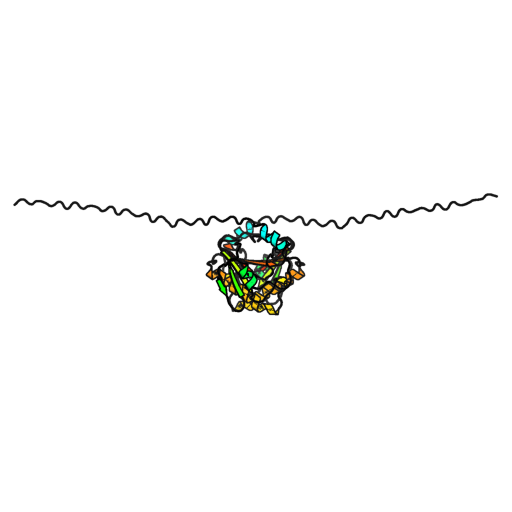516 -9.188 1 97.12 125 GLY B O 1
ATOM 2110 N N . LEU B 1 126 ? 1.662 14.422 -8.242 1 98.19 126 LEU B N 1
ATOM 2111 C CA . LEU B 1 126 ? 2.328 13.141 -8.445 1 98.19 126 LEU B CA 1
ATOM 2112 C C . LEU B 1 126 ? 1.804 12.445 -9.703 1 98.19 126 LEU B C 1
ATOM 2114 O O . LEU B 1 126 ? 1.553 11.242 -9.695 1 98.19 126 LEU B O 1
ATOM 2118 N N . GLY B 1 127 ? 1.673 13.133 -10.711 1 96.88 127 GLY B N 1
ATOM 2119 C CA . GLY B 1 127 ? 1.095 12.641 -11.953 1 96.88 127 GLY B CA 1
ATOM 2120 C C . GLY B 1 127 ? 1.984 11.648 -12.672 1 96.88 127 GLY B C 1
ATOM 2121 O O . GLY B 1 127 ? 1.504 10.836 -13.469 1 96.88 127 GLY B O 1
ATOM 2122 N N . ASP B 1 128 ? 3.287 11.641 -12.367 1 96 128 ASP B N 1
ATOM 2123 C CA . ASP B 1 128 ? 4.23 10.766 -13.062 1 96 128 ASP B CA 1
ATOM 2124 C C . ASP B 1 128 ? 4.398 9.445 -12.328 1 96 128 ASP B C 1
ATOM 2126 O O . ASP B 1 128 ? 5.117 8.555 -12.789 1 96 128 ASP B O 1
ATOM 2130 N N . GLY B 1 129 ? 3.82 9.375 -11.117 1 97.81 129 GLY B N 1
ATOM 2131 C CA . GLY B 1 129 ? 3.877 8.125 -10.375 1 97.81 129 GLY B CA 1
ATOM 2132 C C . GLY B 1 129 ? 4.176 8.32 -8.898 1 97.81 129 GLY B C 1
ATOM 2133 O O . GLY B 1 129 ? 4.688 9.367 -8.5 1 97.81 129 GLY B O 1
ATOM 2134 N N . TYR B 1 130 ? 3.854 7.371 -8.164 1 98.62 130 TYR B N 1
ATOM 2135 C CA . TYR B 1 130 ? 4.012 7.352 -6.711 1 98.62 130 TYR B CA 1
ATOM 2136 C C . TYR B 1 130 ? 3.82 5.945 -6.16 1 98.62 130 TYR B C 1
ATOM 2138 O O . TYR B 1 130 ? 3.629 4.996 -6.918 1 98.62 130 TYR B O 1
ATOM 2146 N N . ARG B 1 131 ? 3.912 5.766 -4.832 1 98.81 131 ARG B N 1
ATOM 2147 C CA . ARG B 1 131 ? 3.801 4.469 -4.172 1 98.81 131 ARG B CA 1
ATOM 2148 C C . ARG B 1 131 ? 2.975 4.578 -2.893 1 98.81 131 ARG B C 1
ATOM 2150 O O . ARG B 1 131 ? 3.168 5.5 -2.098 1 98.81 131 ARG B O 1
ATOM 2157 N N . PHE B 1 132 ? 1.963 3.693 -2.742 1 98.88 132 PHE B N 1
ATOM 2158 C CA . PHE B 1 132 ? 1.305 3.5 -1.456 1 98.88 132 PHE B CA 1
ATOM 2159 C C . PHE B 1 132 ? 2.002 2.412 -0.648 1 98.88 132 PHE B C 1
ATOM 2161 O O . PHE B 1 132 ? 2.367 1.368 -1.19 1 98.88 132 PHE B O 1
ATOM 2168 N N . VAL B 1 133 ? 2.193 2.648 0.646 1 98.75 133 VAL B N 1
ATOM 2169 C CA . VAL B 1 133 ? 2.783 1.652 1.535 1 98.75 133 VAL B CA 1
ATOM 2170 C C . VAL B 1 133 ? 1.957 1.548 2.816 1 98.75 133 VAL B C 1
ATOM 2172 O O . VAL B 1 133 ? 1.627 2.562 3.434 1 98.75 133 VAL B O 1
ATOM 2175 N N . ILE B 1 134 ? 1.575 0.367 3.189 1 98.81 134 ILE B N 1
ATOM 2176 C CA . ILE B 1 134 ? 0.969 0.067 4.48 1 98.81 134 ILE B CA 1
ATOM 2177 C C . ILE B 1 134 ? 1.832 -0.943 5.234 1 98.81 134 ILE B C 1
ATOM 2179 O O . ILE B 1 134 ? 1.988 -2.084 4.793 1 98.81 134 ILE B O 1
ATOM 2183 N N . ASN B 1 135 ? 2.391 -0.542 6.348 1 98.12 135 ASN B N 1
ATOM 2184 C CA . ASN B 1 135 ? 3.184 -1.426 7.199 1 98.12 135 ASN B CA 1
ATOM 2185 C C . ASN B 1 135 ? 2.33 -2.066 8.289 1 98.12 135 ASN B C 1
ATOM 2187 O O . ASN B 1 135 ? 1.465 -1.411 8.875 1 98.12 135 ASN B O 1
ATOM 2191 N N . ASP B 1 136 ? 2.586 -3.322 8.492 1 98 136 ASP B N 1
ATOM 2192 C CA . ASP B 1 136 ? 1.924 -4.059 9.57 1 98 136 ASP B CA 1
ATOM 2193 C C . ASP B 1 136 ? 2.945 -4.707 10.5 1 98 136 ASP B C 1
ATOM 2195 O O . ASP B 1 136 ? 3.836 -5.43 10.047 1 98 136 ASP B O 1
ATOM 2199 N N . GLY B 1 137 ? 2.9 -4.383 11.758 1 96.12 137 GLY B N 1
ATOM 2200 C CA . GLY B 1 137 ? 3.654 -5.113 12.766 1 96.12 137 GLY B CA 1
ATOM 2201 C C . GLY B 1 137 ? 5.148 -4.859 12.695 1 96.12 137 GLY B C 1
ATOM 2202 O O . GLY B 1 137 ? 5.602 -4.02 11.914 1 96.12 137 GLY B O 1
ATOM 2203 N N . GLU B 1 138 ? 5.836 -5.629 13.523 1 95.31 138 GLU B N 1
ATOM 2204 C CA . GLU B 1 138 ? 7.273 -5.465 13.711 1 95.31 138 GLU B CA 1
ATOM 2205 C C . GLU B 1 138 ? 8.031 -5.742 12.414 1 95.31 138 GLU B C 1
ATOM 2207 O O . GLU B 1 138 ? 8.859 -4.93 11.992 1 95.31 138 GLU B O 1
ATOM 2212 N N . LEU B 1 139 ? 7.723 -6.812 11.758 1 97 139 LEU B N 1
ATOM 2213 C CA . LEU B 1 139 ? 8.484 -7.211 10.578 1 97 139 LEU B CA 1
ATOM 2214 C C . LEU B 1 139 ? 8.148 -6.316 9.391 1 97 139 LEU B C 1
ATOM 2216 O O . LEU B 1 139 ? 8.945 -6.184 8.461 1 97 139 LEU B O 1
ATOM 2220 N N . GLY B 1 140 ? 6.992 -5.656 9.477 1 97.75 140 GLY B N 1
ATOM 2221 C CA . GLY B 1 140 ? 6.652 -4.684 8.445 1 97.75 140 GLY B CA 1
ATOM 2222 C C . GLY B 1 140 ? 7.25 -3.312 8.703 1 97.75 140 GLY B C 1
ATOM 2223 O O . GLY B 1 140 ? 7.105 -2.404 7.887 1 97.75 140 GLY B O 1
ATOM 2224 N N . ALA B 1 141 ? 7.863 -3.18 9.875 1 97.31 141 ALA B N 1
ATOM 2225 C CA . ALA B 1 141 ? 8.5 -1.938 10.305 1 97.31 141 ALA B CA 1
ATOM 2226 C C . ALA B 1 141 ? 7.457 -0.894 10.695 1 97.31 141 ALA B C 1
ATOM 2228 O O . ALA B 1 141 ? 7.645 0.301 10.453 1 97.31 141 ALA B O 1
ATOM 2229 N N . GLN B 1 142 ? 6.367 -1.369 11.195 1 94.38 142 GLN B N 1
ATOM 2230 C CA . GLN B 1 142 ? 5.375 -0.439 11.719 1 94.38 142 GLN B CA 1
ATOM 2231 C C . GLN B 1 142 ? 5.809 0.126 13.07 1 94.38 142 GLN B C 1
ATOM 2233 O O . GLN B 1 142 ? 5.934 -0.614 14.047 1 94.38 142 GLN B O 1
ATOM 2238 N N . SER B 1 143 ? 5.918 1.457 13.141 1 89.5 143 SER B N 1
ATOM 2239 C CA . SER B 1 143 ? 6.383 2.074 14.375 1 89.5 143 SER B CA 1
ATOM 2240 C C . SER B 1 143 ? 5.254 2.822 15.078 1 89.5 143 SER B C 1
ATOM 2242 O O . SER B 1 143 ? 5.367 3.168 16.25 1 89.5 143 SER B O 1
ATOM 2244 N N . VAL B 1 144 ? 4.234 3.18 14.359 1 87.62 144 VAL B N 1
ATOM 2245 C CA . VAL B 1 144 ? 3.027 3.799 14.898 1 87.62 144 VAL B CA 1
ATOM 2246 C C . VAL B 1 144 ? 1.833 2.871 14.695 1 87.62 144 VAL B C 1
ATOM 2248 O O . VAL B 1 144 ? 1.504 2.516 13.562 1 87.62 144 VAL B O 1
ATOM 2251 N N . TYR B 1 145 ? 1.238 2.475 15.758 1 90.62 145 TYR B N 1
ATOM 2252 C CA . TYR B 1 145 ? 0.187 1.467 15.672 1 90.62 145 TYR B CA 1
ATOM 2253 C C . TYR B 1 145 ? -1.184 2.119 15.539 1 90.62 145 TYR B C 1
ATOM 2255 O O . TYR B 1 145 ? -2.051 1.933 16.406 1 90.62 145 TYR B O 1
ATOM 2263 N N . HIS B 1 146 ? -1.322 2.883 14.57 1 93.31 146 HIS B N 1
ATOM 2264 C CA . HIS B 1 146 ? -2.529 3.395 13.938 1 93.31 146 HIS B CA 1
ATOM 2265 C C . HIS B 1 146 ? -2.467 3.225 12.422 1 93.31 146 HIS B C 1
ATOM 2267 O O . HIS B 1 146 ? -1.545 3.727 11.773 1 93.31 146 HIS B O 1
ATOM 2273 N N . LEU B 1 147 ? -3.434 2.48 11.914 1 96.38 147 LEU B N 1
ATOM 2274 C CA . LEU B 1 147 ? -3.43 2.184 10.484 1 96.38 147 LEU B CA 1
ATOM 2275 C C . LEU B 1 147 ? -3.176 3.447 9.664 1 96.38 147 LEU B C 1
ATOM 2277 O O . LEU B 1 147 ? -3.781 4.488 9.922 1 96.38 147 LEU B O 1
ATOM 2281 N N . HIS B 1 148 ? -2.213 3.41 8.781 1 94.81 148 HIS B N 1
ATOM 2282 C CA . HIS B 1 148 ? -1.991 4.547 7.891 1 94.81 148 HIS B CA 1
ATOM 2283 C C . HIS B 1 148 ? -1.39 4.098 6.562 1 94.81 148 HIS B C 1
ATOM 2285 O O . HIS B 1 148 ? -0.687 3.086 6.504 1 94.81 148 HIS B O 1
ATOM 2291 N N . ILE B 1 149 ? -1.734 4.805 5.523 1 98.19 149 ILE B N 1
ATOM 2292 C CA . ILE B 1 149 ? -1.155 4.664 4.191 1 98.19 149 ILE B CA 1
ATOM 2293 C C . ILE B 1 149 ? -0.093 5.738 3.973 1 98.19 149 ILE B C 1
ATOM 2295 O O . ILE B 1 149 ? -0.389 6.938 4.031 1 98.19 149 ILE B O 1
ATOM 2299 N N . HIS B 1 150 ? 1.138 5.34 3.791 1 97.19 150 HIS B N 1
ATOM 2300 C CA . HIS B 1 150 ? 2.156 6.254 3.289 1 97.19 150 HIS B CA 1
ATOM 2301 C C . HIS B 1 150 ? 2.004 6.48 1.79 1 97.19 150 HIS B C 1
ATOM 2303 O O . HIS B 1 150 ? 1.882 5.523 1.022 1 97.19 150 HIS B O 1
ATOM 2309 N N . VAL B 1 151 ? 2.014 7.668 1.394 1 98.19 151 VAL B N 1
ATOM 2310 C CA . VAL B 1 151 ? 2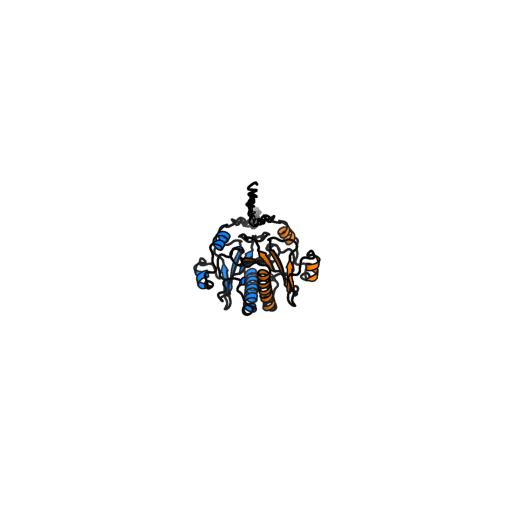.096 8.023 -0.02 1 98.19 151 VAL B CA 1
ATOM 2311 C C . VAL B 1 151 ? 3.434 8.703 -0.305 1 98.19 151 VAL B C 1
ATOM 2313 O O . VAL B 1 151 ? 3.748 9.742 0.279 1 98.19 151 VAL B O 1
ATOM 2316 N N . LEU B 1 152 ? 4.23 8.086 -1.187 1 98 152 LEU B N 1
ATOM 2317 C CA . LEU B 1 152 ? 5.574 8.57 -1.491 1 98 152 LEU B CA 1
ATOM 2318 C C . LEU B 1 152 ? 5.719 8.859 -2.98 1 98 152 LEU B C 1
ATOM 2320 O O . LEU B 1 152 ? 5.258 8.086 -3.818 1 98 152 LEU B O 1
ATOM 2324 N N . GLY B 1 153 ? 6.289 9.93 -3.342 1 97.81 153 GLY B N 1
ATOM 2325 C CA . GLY B 1 153 ? 6.551 10.305 -4.723 1 97.81 153 GLY B CA 1
ATOM 2326 C C . GLY B 1 153 ? 7.496 11.477 -4.859 1 97.81 153 GLY B C 1
ATOM 2327 O O . GLY B 1 153 ? 8.148 11.867 -3.891 1 97.81 153 GLY B O 1
ATOM 2328 N N . GLY B 1 154 ? 7.629 11.977 -6.07 1 97.62 154 GLY B N 1
ATOM 2329 C CA . GLY B 1 154 ? 8.484 13.117 -6.352 1 97.62 154 GLY B CA 1
ATOM 2330 C C . GLY B 1 154 ? 9.906 12.727 -6.699 1 97.62 154 GLY B C 1
ATOM 2331 O O . GLY B 1 154 ? 10.766 13.586 -6.887 1 97.62 154 GLY B O 1
ATOM 2332 N N . ARG B 1 155 ? 10.156 11.508 -6.766 1 97.25 155 ARG B N 1
ATOM 2333 C CA . ARG B 1 155 ? 11.414 10.914 -7.223 1 97.25 155 ARG B CA 1
ATOM 2334 C C . ARG B 1 155 ? 11.18 9.516 -7.801 1 97.25 155 ARG B C 1
ATOM 2336 O O . ARG B 1 155 ? 10.102 8.945 -7.629 1 97.25 155 ARG B O 1
ATOM 2343 N N . GLN B 1 156 ? 12.195 8.992 -8.555 1 97.5 156 GLN B N 1
ATOM 2344 C CA . GLN B 1 156 ? 12.133 7.59 -8.953 1 97.5 156 GLN B CA 1
ATOM 2345 C C . GLN B 1 156 ? 12.25 6.664 -7.746 1 97.5 156 GLN B C 1
ATOM 2347 O O . GLN B 1 156 ? 13.305 6.598 -7.109 1 97.5 156 GLN B O 1
ATOM 2352 N N . LEU B 1 157 ? 11.219 6.051 -7.465 1 97.56 157 LEU B N 1
ATOM 2353 C CA . LEU B 1 157 ? 11.258 5.098 -6.363 1 97.56 157 LEU B CA 1
ATOM 2354 C C . LEU B 1 157 ? 11.945 3.803 -6.789 1 97.56 157 LEU B C 1
ATOM 2356 O O . LEU B 1 157 ? 11.789 3.355 -7.93 1 97.56 157 LEU B O 1
ATOM 2360 N N . GLN B 1 158 ? 12.594 3.236 -5.809 1 96.69 158 GLN B N 1
ATOM 2361 C CA . GLN B 1 158 ? 13.398 2.057 -6.109 1 96.69 158 GLN B CA 1
ATOM 2362 C C . GLN B 1 158 ? 12.656 0.774 -5.754 1 96.69 158 GLN B C 1
ATOM 2364 O O . GLN B 1 158 ? 11.594 0.82 -5.125 1 96.69 158 GLN B O 1
ATOM 2369 N N . TRP B 1 159 ? 13.195 -0.352 -6.156 1 94.88 159 TRP B N 1
ATOM 2370 C CA . TRP B 1 159 ? 12.711 -1.709 -5.922 1 94.88 159 TRP B CA 1
ATOM 2371 C C . TRP B 1 159 ? 13.859 -2.645 -5.566 1 94.88 159 TRP B C 1
ATOM 2373 O O . TRP B 1 159 ? 14.922 -2.596 -6.191 1 94.88 159 TRP B O 1
ATOM 2383 N N . PRO B 1 160 ? 13.766 -3.398 -4.523 1 95.38 160 PRO B N 1
ATOM 2384 C CA . PRO B 1 160 ? 12.555 -3.711 -3.762 1 95.38 160 PRO B CA 1
ATOM 2385 C C . PRO B 1 160 ? 12.133 -2.576 -2.83 1 95.38 160 PRO B C 1
ATOM 2387 O O . PRO B 1 160 ? 12.914 -1.648 -2.592 1 95.38 160 PRO B O 1
ATOM 2390 N N . PRO B 1 161 ? 10.914 -2.617 -2.373 1 96.69 161 PRO B N 1
ATOM 2391 C CA . PRO B 1 161 ? 10.406 -1.56 -1.496 1 96.69 161 PRO B CA 1
ATOM 2392 C C . PRO B 1 161 ? 10.805 -1.765 -0.035 1 96.69 161 PRO B C 1
ATOM 2394 O O . PRO B 1 161 ? 9.938 -1.766 0.847 1 96.69 161 PRO B O 1
ATOM 2397 N N . GLY B 1 162 ? 12.109 -1.844 0.238 1 93.56 162 GLY B N 1
ATOM 2398 C CA . GLY B 1 162 ? 12.625 -2.037 1.583 1 93.56 162 GLY B CA 1
ATOM 2399 C C . GLY B 1 162 ? 12.68 -3.496 1.997 1 93.56 162 GLY B C 1
ATOM 2400 O O . GLY B 1 162 ? 12.078 -4.355 1.344 1 93.56 162 GLY B O 1
#

Nearest PDB structures (foldseek):
  6ypx-assembly1_AAA  TM=9.385E-01  e=1.220E-17  Homo sapiens
  6j65-assembly1_B  TM=9.475E-01  e=2.152E-14  Homo sapiens
  5waa-assembly1_B  TM=9.489E-01  e=3.824E-14  Homo sapiens
  7q2u-assembly2_DDD  TM=9.438E-01  e=2.606E-14  Homo sapiens
  5km6-assembly1_A-2  TM=9.240E-01  e=3.824E-14  Homo sapiens

InterPro domains:
  IPR001310 Histidine triad (HIT) protein [PR00332] (54-70)
  IPR001310 Histidine triad (HIT) protein [PR00332] (75-93)
  IPR001310 Histidine triad (HIT) protein [PR00332] (142-152)
  IPR001310 Histidine triad (HIT) protein [PTHR23089] (31-162)
  IPR011146 HIT-like domain [PF01230] (63-156)
  IPR011146 HIT-like domain [PS51084] (54-162)
  IPR019808 Histidine triad, conserved site [PS00892] (135-153)
  IPR036265 HIT-like superfamily [G3DSA:3.30.428.10] (35-162)
  IPR036265 HIT-like superfamily [SSF54197] (58-161)

pLDDT: mean 76.69, std 26.94, range [21.67, 98.94]